Protein AF-A4E792-F1 (afdb_monomer)

Solvent-accessible surface area (backbone atoms only — not comparable to full-atom values): 17228 Å² total; per-residue (Å²): 132,88,60,77,40,57,76,80,64,83,48,42,26,71,48,69,84,48,45,29,42,39,79,90,47,55,32,36,38,38,35,28,77,81,77,72,50,73,46,82,36,68,41,56,95,48,32,30,69,52,63,44,76,72,20,66,47,61,43,51,37,39,38,36,34,29,34,81,43,97,89,75,57,64,46,78,79,46,78,40,78,46,66,26,41,80,53,80,83,64,96,81,77,79,86,76,80,74,90,68,84,42,73,65,54,56,49,50,54,49,52,51,52,52,52,52,50,54,51,52,50,54,50,48,54,55,50,51,60,61,74,48,75,70,68,45,72,48,71,51,61,85,59,30,64,85,46,76,46,73,60,87,61,28,42,39,33,35,33,50,69,71,83,80,88,51,81,85,78,51,52,74,65,58,54,50,58,72,44,42,65,60,53,53,50,53,52,51,52,54,50,53,53,52,53,49,53,52,50,51,55,52,50,57,51,52,51,49,53,52,51,53,53,50,51,55,50,51,52,53,51,51,49,51,54,51,52,53,51,51,50,51,53,52,52,50,51,50,51,54,53,50,53,48,51,53,50,54,52,52,49,52,52,51,53,50,52,50,52,51,52,52,52,51,52,53,51,51,53,52,49,52,52,51,53,50,53,51,50,37,58,75,66,48,47,47,78,55,94,90,41,83,44,73,68,74,82,76,78,132

Sequence (300 aa):
MAALQVLDGELWQWDTGREVEVVGCEQVHFAKSTTGTCYTVAVANGKAKIPDELLQAAGRVYAWAYITDEAYGGRTRIEALWDVKRRAKPAEYIYEPSDQRTIKDAETARDEAKAAQKAAEAARDKAVAAEVKGARATTLASGSEATAAMEGNVLVVGVPKGDALRYSDLTAEQIAELKKPATDAAAGVNKVNNEFKQLKASVETAEKDRADAEAGRKEKETERGRNETERKKAEAGRKTAEQKREQDSTKALADAQAALKDAKTAALNYQSIIDSAAAVTALGLKKVNGKICQMRKVGA

Foldseek 3Di:
DWDFDFPPDAAAALDAFTKTAGDPFQWKWKDFPVVRDIDIFGDDPRMTTDPNVNRNDWGKMKMWGKHADPPPGIDTDDIDIHTHHYDDDDPPRDDDDDDDPDVVVVVVVVVVVVVVVVVVVVVVVVVVVVVPPQAAEDEDDAQFPQDWDDDDRYTYGYHHNDDDDDPVNDDPVVVVVVCVVVVVVVVVVVVVVVVVVVVVVVVVVVVVVVVVVVVVVVVVVVVVVVVVVVVVVVVVVVVVVVVVVVVVVVVVVVVVVVVVVVVVVVVVVVVVVVVVVVVCVVQCWDQDPNDTDGDDPPDD

Structure (mmCIF, N/CA/C/O backbone):
data_AF-A4E792-F1
#
_entry.id   AF-A4E792-F1
#
loop_
_atom_site.group_PDB
_atom_site.id
_atom_site.type_symbol
_atom_site.label_atom_id
_atom_site.label_alt_id
_atom_site.label_comp_id
_atom_site.label_asym_id
_atom_site.label_entity_id
_atom_site.label_seq_id
_atom_site.pdbx_PDB_ins_code
_atom_site.Cartn_x
_atom_site.Cartn_y
_atom_site.Cartn_z
_atom_site.occupancy
_atom_site.B_iso_or_equiv
_atom_site.auth_seq_id
_atom_site.auth_comp_id
_atom_site.auth_asym_id
_atom_site.auth_atom_id
_atom_site.pdbx_PDB_model_num
ATOM 1 N N . MET A 1 1 ? -48.148 -48.966 27.848 1.00 38.78 1 MET A N 1
ATOM 2 C CA . MET A 1 1 ? -47.275 -48.150 26.979 1.00 38.78 1 MET A CA 1
ATOM 3 C C . MET A 1 1 ? -47.996 -46.839 26.759 1.00 38.78 1 MET A C 1
ATOM 5 O O . MET A 1 1 ? -49.126 -46.884 26.299 1.00 38.78 1 MET A O 1
ATOM 9 N N . ALA A 1 2 ? -47.432 -45.714 27.193 1.00 49.97 2 ALA A N 1
ATOM 10 C CA . ALA A 1 2 ? -48.049 -44.418 26.939 1.00 49.97 2 ALA A CA 1
ATOM 11 C C . ALA A 1 2 ? -47.684 -44.011 25.508 1.00 49.97 2 ALA A C 1
ATOM 13 O O . ALA A 1 2 ? -46.502 -43.998 25.168 1.00 49.97 2 ALA A O 1
ATOM 14 N N . ALA A 1 3 ? -48.682 -43.771 24.666 1.00 58.75 3 ALA A N 1
ATOM 15 C CA . ALA A 1 3 ? -48.483 -43.397 23.277 1.00 58.75 3 ALA A CA 1
ATOM 16 C C . ALA A 1 3 ? -49.165 -42.052 23.044 1.00 58.75 3 ALA A C 1
ATOM 18 O O . ALA A 1 3 ? -50.308 -41.870 23.450 1.00 58.75 3 ALA A O 1
ATOM 19 N N . LEU A 1 4 ? -48.450 -41.120 22.418 1.00 69.06 4 LEU A N 1
ATOM 20 C CA . LEU A 1 4 ? -49.042 -39.908 21.871 1.00 69.06 4 LEU A CA 1
ATOM 21 C C . LEU A 1 4 ? -49.503 -40.265 20.457 1.00 69.06 4 LEU A C 1
ATOM 23 O O . LEU A 1 4 ? -48.670 -40.475 19.573 1.00 69.06 4 LEU A O 1
ATOM 27 N N . GLN A 1 5 ? -50.807 -40.429 20.261 1.00 69.38 5 GLN A N 1
ATOM 28 C CA . GLN A 1 5 ? -51.367 -40.828 18.969 1.00 69.38 5 GLN A CA 1
ATOM 29 C C . GLN A 1 5 ? -52.317 -39.749 18.461 1.00 69.38 5 GLN A C 1
ATOM 31 O O . GLN A 1 5 ? -53.121 -39.201 19.215 1.00 69.38 5 GLN A O 1
ATOM 36 N N . VAL A 1 6 ? -52.198 -39.437 17.172 1.00 72.00 6 VAL A N 1
ATOM 37 C CA . VAL A 1 6 ? -53.187 -38.621 16.463 1.00 72.00 6 VAL A CA 1
ATOM 38 C C . VAL A 1 6 ? -54.433 -39.481 16.296 1.00 72.00 6 VAL A C 1
ATOM 40 O O . VAL A 1 6 ? -54.337 -40.584 15.758 1.00 72.00 6 VAL A O 1
ATOM 43 N N . LEU A 1 7 ? -55.583 -38.986 16.755 1.00 61.91 7 LEU A N 1
ATOM 44 C CA . LEU A 1 7 ? -56.828 -39.763 16.774 1.00 61.91 7 LEU A CA 1
ATOM 45 C C . LEU A 1 7 ? -57.316 -40.155 15.365 1.00 61.91 7 LEU A C 1
ATOM 47 O O . LEU A 1 7 ? -57.873 -41.232 15.191 1.00 61.91 7 LEU A O 1
ATOM 51 N N . ASP A 1 8 ? -57.025 -39.335 14.351 1.00 59.81 8 ASP A N 1
ATOM 52 C CA . ASP A 1 8 ? -57.598 -39.462 13.003 1.00 59.81 8 ASP A CA 1
ATOM 53 C C . ASP A 1 8 ? -56.540 -39.621 11.883 1.00 59.81 8 ASP A C 1
ATOM 55 O O . ASP A 1 8 ? -56.662 -39.058 10.790 1.00 59.81 8 ASP A O 1
ATOM 59 N N . GLY A 1 9 ? -55.478 -40.395 12.1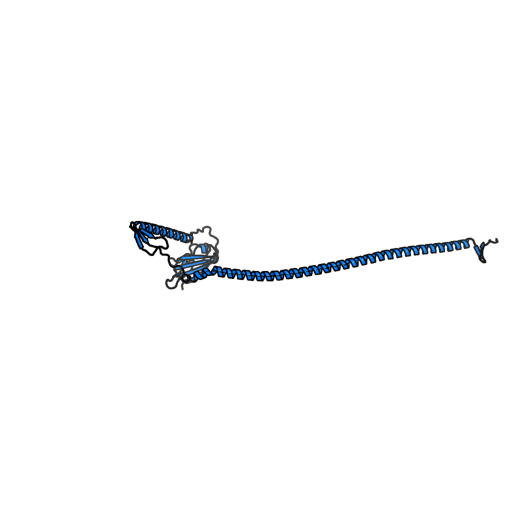32 1.00 65.75 9 GLY A N 1
ATOM 60 C CA . GLY A 1 9 ? -54.517 -40.806 11.097 1.00 65.75 9 GLY A CA 1
ATOM 61 C C . GLY A 1 9 ? -53.483 -39.743 10.688 1.00 65.75 9 GLY A C 1
ATOM 62 O O . GLY A 1 9 ? -53.030 -38.947 11.506 1.00 65.75 9 GLY A O 1
ATOM 63 N N . GLU A 1 10 ? -53.033 -39.783 9.427 1.00 76.75 10 GLU A N 1
ATOM 64 C CA . GLU A 1 10 ? -51.972 -38.901 8.912 1.00 76.75 10 GLU A CA 1
ATOM 65 C C . GLU A 1 10 ? -52.383 -37.417 8.924 1.00 76.75 10 GLU A C 1
ATOM 67 O O . GLU A 1 10 ? -53.526 -37.073 8.614 1.00 76.75 10 GLU A O 1
ATOM 72 N N . LEU A 1 11 ? -51.427 -36.533 9.227 1.00 81.12 11 LEU A N 1
ATOM 73 C CA . LEU A 1 11 ? -51.635 -35.085 9.247 1.00 81.12 11 LEU A CA 1
ATOM 74 C C . LEU A 1 11 ? -51.443 -34.486 7.852 1.00 81.12 11 LEU A C 1
ATOM 76 O O . LEU A 1 11 ? -50.424 -34.724 7.196 1.00 81.12 11 LEU A O 1
ATOM 80 N N . TRP A 1 12 ? -52.388 -33.655 7.419 1.00 79.50 12 TRP A N 1
ATOM 81 C CA . TRP A 1 12 ? -52.320 -32.943 6.147 1.00 79.50 12 TRP A CA 1
ATOM 82 C C . TRP A 1 12 ? -52.305 -31.435 6.343 1.00 79.50 12 TRP A C 1
ATOM 84 O O . TRP A 1 12 ? -52.777 -30.886 7.337 1.00 79.50 12 TRP A O 1
ATOM 94 N N . GLN A 1 13 ? -51.743 -30.753 5.350 1.00 79.31 13 GLN A N 1
ATOM 95 C CA . GLN A 1 13 ? -51.774 -29.306 5.299 1.00 79.31 13 GLN A CA 1
ATOM 96 C C . GLN A 1 13 ? -53.231 -28.819 5.234 1.00 79.31 13 GLN A C 1
ATOM 98 O O . GLN A 1 13 ? -54.012 -29.355 4.443 1.00 79.31 13 GLN A O 1
ATOM 103 N N . TRP A 1 14 ? -53.557 -27.778 6.005 1.00 76.50 14 TRP A N 1
ATOM 104 C CA . TRP A 1 14 ? -54.905 -27.188 6.122 1.00 76.50 14 TRP A CA 1
ATOM 105 C C . TRP A 1 14 ? -55.938 -28.039 6.865 1.00 76.50 14 TRP A C 1
ATOM 107 O O . TRP A 1 14 ? -57.128 -27.739 6.786 1.00 76.50 14 TRP A O 1
ATOM 117 N N . ASP A 1 15 ? -55.507 -29.079 7.577 1.00 76.31 15 ASP A N 1
ATOM 118 C CA . ASP A 1 15 ? -56.381 -29.755 8.529 1.00 76.31 15 ASP A CA 1
ATOM 119 C C . ASP A 1 15 ? -56.709 -28.817 9.697 1.00 76.31 15 ASP A C 1
ATOM 121 O O . ASP A 1 15 ? -55.838 -28.091 10.180 1.00 76.31 15 ASP A O 1
ATOM 125 N N . THR A 1 16 ? -57.960 -28.850 10.151 1.00 71.25 16 THR A N 1
ATOM 126 C CA . THR A 1 16 ? -58.443 -28.080 11.299 1.00 71.25 16 THR A CA 1
ATOM 127 C C . THR A 1 16 ? -58.950 -29.016 12.385 1.00 71.25 16 THR A C 1
ATOM 129 O O . THR A 1 16 ? -59.472 -30.096 12.103 1.00 71.25 16 THR A O 1
ATOM 132 N N . GLY A 1 17 ? -58.783 -28.622 13.646 1.00 70.62 17 GLY A N 1
ATOM 133 C CA . GLY A 1 17 ? -59.402 -29.324 14.772 1.00 70.62 17 GLY A CA 1
ATOM 134 C C . GLY A 1 17 ? -58.850 -30.722 15.055 1.00 70.62 17 GLY A C 1
ATOM 135 O O . GLY A 1 17 ? -59.540 -31.530 15.670 1.00 70.62 17 GLY A O 1
ATOM 136 N N . ARG A 1 18 ? -57.619 -31.022 14.628 1.00 78.12 18 ARG A N 1
ATOM 137 C CA . ARG A 1 18 ? -56.979 -32.313 14.918 1.00 78.12 18 ARG A CA 1
ATOM 138 C C . ARG A 1 18 ? -56.671 -32.429 16.409 1.00 78.12 18 ARG A C 1
ATOM 140 O O . ARG A 1 18 ? -56.141 -31.501 17.012 1.00 78.12 18 ARG A O 1
ATOM 147 N N . GLU A 1 19 ? -56.948 -33.589 16.991 1.00 81.25 19 GLU A N 1
ATOM 148 C CA . GLU A 1 19 ? -56.705 -33.876 18.406 1.00 81.25 19 GLU A CA 1
ATOM 149 C C . GLU A 1 19 ? -55.702 -35.026 18.569 1.00 81.25 19 GLU A C 1
ATOM 151 O O . GLU A 1 19 ? -55.665 -35.972 17.774 1.00 81.25 19 GLU A O 1
ATOM 156 N N . VAL A 1 20 ? -54.895 -34.953 19.626 1.00 78.62 20 VAL A N 1
ATOM 157 C CA . VAL A 1 20 ? -54.030 -36.046 20.080 1.00 78.62 20 VAL A CA 1
ATOM 158 C C . VAL A 1 20 ? -54.525 -36.564 21.417 1.00 78.62 20 VAL A C 1
ATOM 160 O O . VAL A 1 20 ? -54.871 -35.785 22.309 1.00 78.62 20 VAL A O 1
ATOM 163 N N . GLU A 1 21 ? -54.550 -37.884 21.556 1.00 78.75 21 GLU A N 1
ATOM 164 C CA . GLU A 1 21 ? -54.868 -38.534 22.822 1.00 78.75 21 GLU A CA 1
ATOM 165 C C . GLU A 1 21 ? -53.602 -38.652 23.670 1.00 78.75 21 GLU A C 1
ATOM 167 O O . GLU A 1 21 ? -52.548 -39.096 23.198 1.00 78.75 21 GLU A O 1
ATOM 172 N N . VAL A 1 22 ? -53.699 -38.217 24.927 1.00 74.94 22 VAL A N 1
ATOM 173 C CA . VAL A 1 22 ? -52.580 -38.193 25.868 1.00 74.94 22 VAL A CA 1
ATOM 174 C C . VAL A 1 22 ? -53.025 -38.748 27.209 1.00 74.94 22 VAL A C 1
ATOM 176 O O . VAL A 1 22 ? -53.856 -38.172 27.909 1.00 74.94 22 VAL A O 1
ATOM 179 N N . VAL A 1 23 ? -52.422 -39.867 27.605 1.00 70.94 23 VAL A N 1
ATOM 180 C CA . VAL A 1 23 ? -52.739 -40.533 28.871 1.00 70.94 23 VAL A CA 1
ATOM 181 C C . VAL A 1 23 ? -51.762 -40.093 29.962 1.00 70.94 23 VAL A C 1
ATOM 183 O O . VAL A 1 23 ? -50.575 -40.425 29.924 1.00 70.94 23 VAL A O 1
ATOM 186 N N . GLY A 1 24 ? -52.281 -39.391 30.974 1.00 67.25 24 GLY A N 1
ATOM 187 C CA . GLY A 1 24 ? -51.553 -39.062 32.204 1.00 67.25 24 GLY A CA 1
ATOM 188 C C . GLY A 1 24 ? -50.534 -37.927 32.073 1.00 67.25 24 GLY A C 1
ATOM 189 O O . GLY A 1 24 ? -49.450 -38.037 32.652 1.00 67.25 24 GLY A O 1
ATOM 190 N N . CYS A 1 25 ? -50.851 -36.879 31.301 1.00 71.44 25 CYS A N 1
ATOM 191 C CA . CYS A 1 25 ? -50.074 -35.636 31.201 1.00 71.44 25 CYS A CA 1
ATOM 192 C C . CYS A 1 25 ? -50.987 -34.404 31.272 1.00 71.44 25 CYS A C 1
ATOM 194 O O . CYS A 1 25 ? -52.143 -34.478 30.861 1.00 71.44 25 CYS A O 1
ATOM 196 N N . GLU A 1 26 ? -50.463 -33.289 31.788 1.00 72.56 26 GLU A N 1
ATOM 197 C CA . GLU A 1 26 ? -51.223 -32.043 31.995 1.00 72.56 26 GLU A CA 1
ATOM 198 C C . GLU A 1 26 ? -51.082 -31.079 30.812 1.00 72.56 26 GLU A C 1
ATOM 200 O O . GLU A 1 26 ? -52.004 -30.324 30.500 1.00 72.56 26 GLU A O 1
ATOM 205 N N . GLN A 1 27 ? -49.933 -31.108 30.130 1.00 80.06 27 GLN A N 1
ATOM 206 C CA . GLN A 1 27 ? -49.622 -30.193 29.034 1.00 80.06 27 GLN A CA 1
ATOM 207 C C . GLN A 1 27 ? -48.927 -30.922 27.886 1.00 80.06 27 GLN A C 1
ATOM 209 O O . GLN A 1 27 ? -48.167 -31.869 28.096 1.00 80.06 27 GLN A O 1
ATOM 214 N N . VAL A 1 28 ? -49.165 -30.463 26.659 1.00 79.44 28 VAL A N 1
ATOM 215 C CA . VAL A 1 28 ? -48.443 -30.906 25.463 1.00 79.44 28 VAL A CA 1
ATOM 216 C C . VAL A 1 28 ? -47.821 -29.695 24.796 1.00 79.44 28 VAL A C 1
ATOM 218 O O . VAL A 1 28 ? -48.487 -28.704 24.503 1.00 79.44 28 VAL A O 1
ATOM 221 N N . HIS A 1 29 ? -46.523 -29.792 24.551 1.00 83.50 29 HIS A N 1
ATOM 222 C CA . HIS A 1 29 ? -45.754 -28.780 23.856 1.00 83.50 29 HIS A CA 1
ATOM 223 C C . HIS A 1 29 ? -45.604 -29.235 22.412 1.00 83.50 29 HIS A C 1
ATOM 225 O O . HIS A 1 29 ? -45.017 -30.284 22.156 1.00 83.50 29 HIS A O 1
ATOM 231 N N . PHE A 1 30 ? -46.123 -28.456 21.475 1.00 82.19 30 PHE A N 1
ATOM 232 C CA . PHE A 1 30 ? -45.955 -28.693 20.051 1.00 82.19 30 PHE A CA 1
ATOM 233 C C . PHE A 1 30 ? -44.920 -27.727 19.493 1.00 82.19 30 PHE A C 1
ATOM 235 O O . PHE A 1 30 ? -44.968 -26.532 19.773 1.00 82.19 30 PHE A O 1
ATOM 242 N N . ALA A 1 31 ? -44.006 -28.204 18.658 1.00 81.19 31 ALA A N 1
ATOM 243 C CA . ALA A 1 31 ? -43.141 -27.325 17.887 1.00 81.19 31 ALA A CA 1
ATOM 244 C C . ALA A 1 31 ? -43.002 -27.805 16.458 1.00 81.19 31 ALA A C 1
ATOM 246 O O . ALA A 1 31 ? -43.063 -28.995 16.153 1.00 81.19 31 ALA A O 1
ATOM 247 N N . LYS A 1 32 ? -42.751 -26.856 15.566 1.00 78.00 32 LYS A N 1
ATOM 248 C CA . LYS A 1 32 ? -42.468 -27.159 14.173 1.00 78.00 32 LYS A CA 1
ATOM 249 C C . LYS A 1 32 ? -41.164 -26.528 13.752 1.00 78.00 32 LYS A C 1
ATOM 251 O O . LYS A 1 32 ? -40.992 -25.314 13.810 1.00 78.00 32 LYS A O 1
ATOM 256 N N . SER A 1 33 ? -40.264 -27.374 13.263 1.00 72.75 33 SER A N 1
ATOM 257 C CA . SER A 1 33 ? -38.924 -26.950 12.852 1.00 72.75 33 SER A CA 1
ATOM 258 C C . SER A 1 33 ? -38.962 -25.961 11.681 1.00 72.75 33 SER A C 1
ATOM 260 O O . SER A 1 33 ? -38.160 -25.037 11.637 1.00 72.75 33 SER A O 1
ATOM 262 N N . THR A 1 34 ? -39.922 -26.104 10.763 1.00 70.38 34 THR A N 1
ATOM 263 C CA . THR A 1 34 ? -40.010 -25.276 9.548 1.00 70.38 34 THR A CA 1
ATOM 264 C C . THR A 1 34 ? -40.439 -23.833 9.819 1.00 70.38 34 THR A C 1
ATOM 266 O O . THR A 1 34 ? -39.990 -22.931 9.122 1.00 70.38 34 THR A O 1
ATOM 269 N N . THR A 1 35 ? -41.312 -23.605 10.803 1.00 68.00 35 THR A N 1
ATOM 270 C CA . THR A 1 35 ? -41.807 -22.264 11.164 1.00 68.00 35 THR A CA 1
ATOM 271 C C . THR A 1 35 ? -41.097 -21.689 12.390 1.00 68.00 35 THR A C 1
ATOM 273 O O . THR A 1 35 ? -41.230 -20.501 12.657 1.00 68.00 35 THR A O 1
ATOM 276 N N . GLY A 1 36 ? -40.348 -22.510 13.138 1.00 68.38 36 GLY A N 1
ATOM 277 C CA . GLY A 1 36 ? -39.670 -22.100 14.372 1.00 68.38 36 GLY A CA 1
ATOM 278 C C . GLY A 1 36 ? -40.627 -21.763 15.520 1.00 68.38 36 GLY A C 1
ATOM 279 O O . GLY A 1 36 ? -40.207 -21.205 16.527 1.00 68.38 36 GLY A O 1
ATOM 280 N N . THR A 1 37 ? -41.913 -22.080 15.372 1.00 74.19 37 THR A N 1
ATOM 281 C CA . THR A 1 37 ? -42.966 -21.750 16.334 1.00 74.19 37 THR A CA 1
ATOM 282 C C . THR A 1 37 ? -43.183 -22.904 17.303 1.00 74.19 37 THR A C 1
ATOM 284 O O . THR A 1 37 ? -43.305 -24.060 16.876 1.00 74.19 37 THR A O 1
ATOM 287 N N . CYS A 1 38 ? -43.277 -22.585 18.591 1.00 76.69 38 CYS A N 1
ATOM 288 C CA . CYS A 1 38 ? -43.680 -23.507 19.644 1.00 76.69 38 CYS A CA 1
ATOM 289 C C . CYS A 1 38 ? -45.013 -23.065 20.257 1.00 76.69 38 CYS A C 1
ATOM 291 O O . CYS A 1 38 ? -45.299 -21.876 20.370 1.00 76.69 38 CYS A O 1
ATOM 293 N N . TYR A 1 39 ? -45.824 -24.043 20.639 1.00 76.38 39 TYR A N 1
ATOM 294 C CA . TYR A 1 39 ? -47.143 -23.860 21.220 1.00 76.38 39 TYR A CA 1
ATOM 295 C C . TYR A 1 39 ? -47.265 -24.757 22.444 1.00 76.38 39 TYR A C 1
ATOM 297 O O . TYR A 1 39 ? -46.912 -25.934 22.389 1.00 76.38 39 TYR A O 1
ATOM 305 N N . THR A 1 40 ? -47.796 -24.211 23.531 1.00 79.62 40 THR A N 1
ATOM 306 C CA . THR A 1 40 ? -48.124 -24.976 24.735 1.00 79.62 40 THR A CA 1
ATOM 307 C C . THR A 1 40 ? -49.634 -25.113 24.810 1.00 79.62 40 THR A C 1
ATOM 309 O O . THR A 1 40 ? -50.341 -24.109 24.861 1.00 79.62 40 THR A O 1
ATOM 312 N N . VAL A 1 41 ? -50.127 -26.348 24.806 1.00 77.56 41 VAL A N 1
ATOM 313 C CA . VAL A 1 41 ? -51.559 -26.656 24.848 1.00 77.56 41 VAL A CA 1
ATOM 314 C C . VAL A 1 41 ? -51.854 -27.446 26.118 1.00 77.56 41 VAL A C 1
ATOM 316 O O . VAL A 1 41 ? -51.207 -28.457 26.399 1.00 77.56 41 VAL A O 1
ATOM 319 N N . ALA A 1 42 ? -52.830 -26.980 26.897 1.00 76.62 42 ALA A N 1
ATOM 320 C CA . ALA A 1 42 ? -53.318 -27.702 28.067 1.00 76.62 42 ALA A CA 1
ATOM 321 C C . ALA A 1 42 ? -54.134 -28.930 27.632 1.00 76.62 42 ALA A C 1
ATOM 323 O O . ALA A 1 42 ? -54.934 -28.852 26.698 1.00 76.62 42 ALA A O 1
ATOM 324 N N . VAL A 1 43 ? -53.939 -30.062 28.310 1.00 74.81 43 VAL A N 1
ATOM 325 C CA . VAL A 1 43 ? -54.708 -31.287 28.060 1.00 74.81 43 VAL A CA 1
ATOM 326 C C . VAL A 1 43 ? -56.052 -31.170 28.777 1.00 74.81 43 VAL A C 1
ATOM 328 O O . VAL A 1 43 ? -56.101 -31.101 30.003 1.00 74.81 43 VAL A O 1
ATOM 331 N N . ALA A 1 44 ? -57.151 -31.184 28.026 1.00 72.31 44 ALA A N 1
ATOM 332 C CA . ALA A 1 44 ? -58.505 -31.220 28.571 1.00 72.31 44 ALA A CA 1
ATOM 333 C C . ALA A 1 44 ? -59.133 -32.585 28.260 1.00 72.31 44 ALA A C 1
ATOM 335 O O . ALA A 1 44 ? -59.138 -33.027 27.114 1.00 72.31 44 ALA A O 1
ATOM 336 N N . ASN A 1 45 ? -59.651 -33.282 29.278 1.00 70.44 45 ASN A N 1
ATOM 337 C CA . ASN A 1 45 ? -60.275 -34.609 29.135 1.00 70.44 45 ASN A CA 1
ATOM 338 C C . ASN A 1 45 ? -59.379 -35.675 28.462 1.00 70.44 45 ASN A C 1
ATOM 340 O O . ASN A 1 45 ? -59.867 -36.507 27.702 1.00 70.44 45 ASN A O 1
ATOM 344 N N . GLY A 1 46 ? -58.064 -35.645 28.716 1.00 71.00 46 GLY A N 1
ATOM 345 C CA . GLY A 1 46 ? -57.110 -36.593 28.117 1.00 71.00 46 GLY A CA 1
ATOM 346 C C . GLY A 1 46 ? -56.806 -36.339 26.636 1.00 71.00 46 GLY A C 1
ATOM 347 O O . GLY A 1 46 ? -56.165 -37.166 25.990 1.00 71.00 46 GLY A O 1
ATOM 348 N N . LYS A 1 47 ? -57.245 -35.197 26.093 1.00 76.06 47 LYS A N 1
ATOM 349 C CA . LYS A 1 47 ? -57.000 -34.790 24.711 1.00 76.06 47 LYS A CA 1
ATOM 350 C C . LYS A 1 47 ? -56.329 -33.423 24.643 1.00 76.06 47 LYS A C 1
ATOM 352 O O . LYS A 1 47 ? -56.626 -32.532 25.439 1.00 76.06 47 LYS A O 1
ATOM 357 N N . ALA A 1 48 ? -55.439 -33.248 23.674 1.00 79.06 48 ALA A N 1
ATOM 358 C CA . ALA A 1 48 ? -54.876 -31.947 23.327 1.00 79.06 48 ALA A CA 1
ATOM 359 C C . ALA A 1 48 ? -55.169 -31.627 21.859 1.00 79.06 48 ALA A C 1
ATOM 361 O O . ALA A 1 48 ? -54.941 -32.456 20.978 1.00 79.06 48 ALA A O 1
ATOM 362 N N . LYS A 1 49 ? -55.663 -30.417 21.592 1.00 80.81 49 LYS A N 1
ATOM 363 C CA . LYS A 1 49 ? -55.893 -29.928 20.228 1.00 80.81 49 LYS A CA 1
ATOM 364 C C . LYS A 1 49 ? -54.550 -29.537 19.605 1.00 80.81 49 LYS A C 1
ATOM 366 O O . LYS A 1 49 ? -53.804 -28.761 20.199 1.00 80.81 49 LYS A O 1
ATOM 371 N N . ILE A 1 50 ? -54.230 -30.068 18.428 1.00 79.69 50 ILE A N 1
ATOM 372 C CA . ILE A 1 50 ? -53.073 -29.626 17.646 1.00 79.69 50 ILE A CA 1
ATOM 373 C C . ILE A 1 50 ? -53.401 -28.225 17.109 1.00 79.69 50 ILE A C 1
ATOM 375 O O . ILE A 1 50 ? -54.440 -28.069 16.470 1.00 79.69 50 ILE A O 1
ATOM 379 N N . PRO A 1 51 ? -52.548 -27.214 17.337 1.00 78.12 51 PRO A N 1
ATOM 380 C CA . PRO A 1 51 ? -52.753 -25.883 16.775 1.00 78.12 51 PRO A CA 1
ATOM 381 C C . PRO A 1 51 ? -52.788 -25.920 15.241 1.00 78.12 51 PRO A C 1
ATOM 383 O O . PRO A 1 51 ? -51.844 -26.403 14.603 1.00 78.12 51 PRO A O 1
ATOM 386 N N . ASP A 1 52 ? -53.858 -25.393 14.646 1.00 73.56 52 ASP A N 1
ATOM 387 C CA . ASP A 1 52 ? -54.079 -25.398 13.194 1.00 73.56 52 ASP A CA 1
ATOM 388 C C . ASP A 1 52 ? -52.970 -24.614 12.458 1.00 73.56 52 ASP A C 1
ATOM 390 O O . ASP A 1 52 ? -52.611 -24.930 11.323 1.00 73.56 52 ASP A O 1
ATOM 394 N N . GLU A 1 53 ? -52.335 -23.638 13.117 1.00 75.56 53 GLU A N 1
ATOM 395 C CA . GLU A 1 53 ? -51.181 -22.875 12.622 1.00 75.56 53 GLU A CA 1
ATOM 396 C C . GLU A 1 53 ? -49.981 -23.779 12.305 1.00 75.56 53 GLU A C 1
ATOM 398 O O . GLU A 1 53 ? -49.270 -23.568 11.316 1.00 75.56 53 GLU A O 1
ATOM 403 N N . LEU A 1 54 ? -49.791 -24.850 13.082 1.00 74.06 54 LEU A N 1
ATOM 404 C CA . LEU A 1 54 ? -48.764 -25.856 12.814 1.00 74.06 54 LEU A CA 1
ATOM 405 C C . LEU A 1 54 ? -49.103 -26.730 11.604 1.00 74.06 54 LEU A C 1
ATOM 407 O O . LEU A 1 54 ? -48.199 -27.351 11.039 1.00 74.06 54 LEU A O 1
ATOM 411 N N . LEU A 1 55 ? -50.357 -26.745 11.154 1.00 77.56 55 LEU A N 1
ATOM 412 C CA . LEU A 1 55 ? -50.843 -27.520 10.012 1.00 77.56 55 LEU A CA 1
ATOM 413 C C . LEU A 1 55 ? -50.972 -26.669 8.732 1.00 77.56 55 LEU A C 1
ATOM 415 O O . LEU A 1 55 ? -51.210 -27.206 7.655 1.00 77.56 55 LEU A O 1
ATOM 419 N N . GLN A 1 56 ? -50.719 -25.355 8.778 1.00 76.06 56 GLN A N 1
ATOM 420 C CA . GLN A 1 56 ? -50.770 -24.479 7.589 1.00 76.06 56 GLN A CA 1
ATOM 421 C C . GLN A 1 56 ? -49.574 -24.636 6.636 1.00 76.06 56 GLN A C 1
ATOM 423 O O . GLN A 1 56 ? -49.647 -24.260 5.467 1.00 76.06 56 GLN A O 1
ATOM 428 N N . ALA A 1 57 ? -48.464 -25.211 7.100 1.00 74.19 57 ALA A N 1
ATOM 429 C CA . ALA A 1 57 ? -47.290 -25.515 6.277 1.00 74.19 57 ALA A CA 1
ATOM 430 C C . ALA A 1 57 ? -47.061 -27.033 6.191 1.00 74.19 57 ALA A C 1
ATOM 432 O O . ALA A 1 57 ? -47.410 -27.765 7.111 1.00 74.19 57 ALA A O 1
ATOM 433 N N . ALA A 1 58 ? -46.429 -27.531 5.133 1.00 76.50 58 ALA A N 1
ATOM 434 C CA . ALA A 1 58 ? -45.913 -28.903 5.141 1.00 76.50 58 ALA A CA 1
ATOM 435 C C . ALA A 1 58 ? -44.624 -28.968 5.985 1.00 76.50 58 ALA A C 1
ATOM 437 O O . ALA A 1 58 ? -43.857 -28.002 6.002 1.00 76.50 58 ALA A O 1
ATOM 438 N N . GLY A 1 59 ? -44.386 -30.070 6.698 1.00 79.62 59 GLY A N 1
ATOM 439 C CA . GLY A 1 59 ? -43.169 -30.254 7.501 1.00 79.62 59 GLY A CA 1
ATOM 440 C C . GLY A 1 59 ? -43.371 -31.078 8.772 1.00 79.62 59 GLY A C 1
ATOM 441 O O . GLY A 1 59 ? -44.481 -31.510 9.073 1.00 79.62 59 GLY A O 1
ATOM 442 N N . ARG A 1 60 ? -42.282 -31.278 9.521 1.00 81.56 60 ARG A N 1
ATOM 443 C CA . ARG A 1 60 ? -42.259 -32.089 10.748 1.00 81.56 60 ARG A CA 1
ATOM 444 C C . ARG A 1 60 ? -42.792 -31.325 11.948 1.00 81.56 60 ARG A C 1
ATOM 446 O O . ARG A 1 60 ? -42.269 -30.256 12.275 1.00 81.56 60 ARG A O 1
ATOM 453 N N . VAL A 1 61 ? -43.783 -31.907 12.611 1.00 83.94 61 VAL A N 1
ATOM 454 C CA . VAL A 1 61 ? -44.312 -31.439 13.892 1.00 83.94 61 VAL A CA 1
ATOM 455 C C . VAL A 1 61 ? -43.812 -32.372 14.989 1.00 83.94 61 VAL A C 1
ATOM 457 O O . VAL A 1 61 ? -43.957 -33.590 14.903 1.00 83.94 61 VAL A O 1
ATOM 460 N N . TYR A 1 62 ? -43.204 -31.769 16.001 1.00 82.38 62 TYR A N 1
ATOM 461 C CA . TYR A 1 62 ? -42.731 -32.403 17.220 1.00 82.38 62 TYR A CA 1
ATOM 462 C C . TYR A 1 62 ? -43.748 -32.152 18.323 1.00 82.38 62 TYR A C 1
ATOM 464 O O . TYR A 1 62 ? -44.261 -31.036 18.443 1.00 82.38 62 TYR A O 1
ATOM 472 N N . ALA A 1 63 ? -44.019 -33.168 19.130 1.00 82.62 63 ALA A N 1
ATOM 473 C CA . ALA A 1 63 ? -44.886 -33.046 20.284 1.00 82.62 63 ALA A CA 1
ATOM 474 C C . ALA A 1 63 ? -44.264 -33.718 21.506 1.00 82.62 63 ALA A C 1
ATOM 476 O O . ALA A 1 63 ? -43.843 -34.875 21.452 1.00 82.62 63 ALA A O 1
ATOM 477 N N . TRP A 1 64 ? -44.243 -32.985 22.615 1.00 83.19 64 TRP A N 1
ATOM 478 C CA . TRP A 1 64 ? -43.711 -33.434 23.893 1.00 83.19 64 TRP A CA 1
ATOM 479 C C . TRP A 1 64 ? -44.800 -33.348 24.956 1.00 83.19 64 TRP A C 1
ATOM 481 O O . TRP A 1 64 ? -45.308 -32.266 25.248 1.00 83.19 64 TRP A O 1
ATOM 491 N N . ALA A 1 65 ? -45.159 -34.488 25.542 1.00 80.69 65 ALA A N 1
ATOM 492 C CA . ALA A 1 65 ? -46.092 -34.530 26.660 1.00 80.69 65 ALA A CA 1
ATOM 493 C C . ALA A 1 65 ? -45.350 -34.254 27.971 1.00 80.69 65 ALA A C 1
ATOM 495 O O . ALA A 1 65 ? -44.374 -34.941 28.300 1.00 80.69 65 ALA A O 1
ATOM 496 N N . TYR A 1 66 ? -45.823 -33.259 28.712 1.00 76.56 66 TYR A N 1
ATOM 497 C CA . TYR A 1 66 ? -45.205 -32.743 29.924 1.00 76.56 66 TYR A CA 1
ATOM 498 C C . TYR A 1 66 ? -46.080 -33.022 31.152 1.00 76.56 66 TYR A C 1
ATOM 500 O O . TYR A 1 66 ? -47.309 -32.900 31.115 1.00 76.56 66 TYR A O 1
ATOM 508 N N . ILE A 1 67 ? -45.432 -33.421 32.247 1.00 74.44 67 ILE A N 1
ATOM 509 C CA . ILE A 1 67 ? -46.056 -33.616 33.560 1.00 74.44 67 ILE A CA 1
ATOM 510 C C . ILE A 1 67 ? -45.383 -32.680 34.542 1.00 74.44 67 ILE A C 1
ATOM 512 O O . ILE A 1 67 ? -44.162 -32.723 34.678 1.00 74.44 67 ILE A O 1
ATOM 516 N N . THR A 1 68 ? -46.179 -31.908 35.263 1.00 66.06 68 THR A N 1
ATOM 517 C CA . THR A 1 68 ? -45.779 -31.125 36.429 1.00 66.06 68 THR A CA 1
ATOM 518 C C . THR A 1 68 ? -46.014 -31.959 37.687 1.00 66.06 68 THR A C 1
ATOM 520 O O . THR A 1 68 ? -47.148 -32.205 38.065 1.00 66.06 68 THR A O 1
ATOM 523 N N . ASP A 1 69 ? -44.940 -32.455 38.308 1.00 63.44 69 ASP A N 1
ATOM 524 C CA . ASP A 1 69 ? -44.995 -33.167 39.593 1.00 63.44 69 ASP A CA 1
ATOM 525 C C . ASP A 1 69 ? -44.445 -32.242 40.691 1.00 63.44 69 ASP A C 1
ATOM 527 O O . ASP A 1 69 ? -43.329 -31.722 40.554 1.00 63.44 69 ASP A O 1
ATOM 531 N N . GLU A 1 70 ? -45.220 -32.029 41.760 1.00 56.47 70 GLU A N 1
ATOM 532 C CA . GLU A 1 70 ? -44.852 -31.178 42.904 1.00 56.47 70 GLU A CA 1
ATOM 533 C C . GLU A 1 70 ? -43.576 -31.659 43.619 1.00 56.47 70 GLU A C 1
ATOM 535 O O . GLU A 1 70 ? -42.902 -30.855 44.261 1.00 56.47 70 GLU A O 1
ATOM 540 N N . ALA A 1 71 ? -43.194 -32.937 43.485 1.00 57.03 71 ALA A N 1
ATOM 541 C CA . ALA A 1 71 ? -42.040 -33.503 44.184 1.00 57.03 71 ALA A CA 1
ATOM 542 C C . ALA A 1 71 ? -40.697 -33.385 43.433 1.00 57.03 71 ALA A C 1
ATOM 544 O O . ALA A 1 71 ? -39.647 -33.408 44.075 1.00 57.03 71 ALA A O 1
ATOM 545 N N . TYR A 1 72 ? -40.691 -33.275 42.096 1.00 49.91 72 TYR A N 1
ATOM 546 C CA . TYR A 1 72 ? -39.453 -33.404 41.298 1.00 49.91 72 TYR A CA 1
ATOM 547 C C . TYR A 1 72 ? -39.258 -32.362 40.187 1.00 49.91 72 TYR A C 1
ATOM 549 O O . TYR A 1 72 ? -38.236 -32.399 39.499 1.00 49.91 72 TYR A O 1
ATOM 557 N N . GLY A 1 73 ? -40.181 -31.407 40.027 1.00 57.19 73 GLY A N 1
ATOM 558 C CA . GLY A 1 73 ? -40.142 -30.466 38.908 1.00 57.19 73 GLY A CA 1
ATOM 559 C C . GLY A 1 73 ? -40.545 -31.153 37.602 1.00 57.19 73 GLY A C 1
ATOM 560 O O . GLY A 1 73 ? -40.374 -32.360 37.418 1.00 57.19 73 GLY A O 1
ATOM 561 N N . GLY A 1 74 ? -41.182 -30.405 36.702 1.00 67.00 74 GLY A N 1
ATOM 562 C CA . GLY A 1 74 ? -41.861 -31.033 35.578 1.00 67.00 74 GLY A CA 1
ATOM 563 C C . GLY A 1 74 ? -40.913 -31.745 34.602 1.00 67.00 74 GLY A C 1
ATOM 564 O O . GLY A 1 74 ? -39.799 -31.286 34.329 1.00 67.00 74 GLY A O 1
ATOM 565 N N . ARG A 1 75 ? -41.366 -32.877 34.057 1.00 70.12 75 ARG A N 1
ATOM 566 C CA . ARG A 1 75 ? -40.589 -33.737 33.152 1.00 70.12 75 ARG A CA 1
ATOM 567 C C . ARG A 1 75 ? -41.368 -34.101 31.893 1.00 70.12 75 ARG A C 1
ATOM 569 O O . ARG A 1 75 ? -42.571 -34.359 31.939 1.00 70.12 75 ARG A O 1
ATOM 576 N N . THR A 1 76 ? -40.649 -34.199 30.777 1.00 73.12 76 THR A N 1
ATOM 577 C CA . THR A 1 76 ? -41.174 -34.725 29.511 1.00 73.12 76 THR A CA 1
ATOM 578 C C . THR A 1 76 ? -41.261 -36.246 29.581 1.00 73.12 76 THR A C 1
ATOM 580 O O . THR A 1 76 ? -40.261 -36.912 29.845 1.00 73.12 76 THR A O 1
ATOM 583 N N . ARG A 1 77 ? -42.451 -36.813 29.359 1.00 68.81 77 ARG A N 1
ATOM 584 C CA . ARG A 1 77 ? -42.694 -38.263 29.477 1.00 68.81 77 ARG A CA 1
ATOM 585 C C . ARG A 1 77 ? -42.734 -38.980 28.132 1.00 68.81 77 ARG A C 1
ATOM 587 O O . ARG A 1 77 ? -42.391 -40.158 28.070 1.00 68.81 77 ARG A O 1
ATOM 594 N N . ILE A 1 78 ? -43.204 -38.301 27.090 1.00 72.88 78 ILE A N 1
ATOM 595 C CA . ILE A 1 78 ? -43.460 -38.894 25.774 1.00 72.88 78 ILE A CA 1
ATOM 596 C C . ILE A 1 78 ? -43.062 -37.881 24.707 1.00 72.88 78 ILE A C 1
ATOM 598 O O . ILE A 1 78 ? -43.395 -36.703 24.823 1.00 72.88 78 ILE A 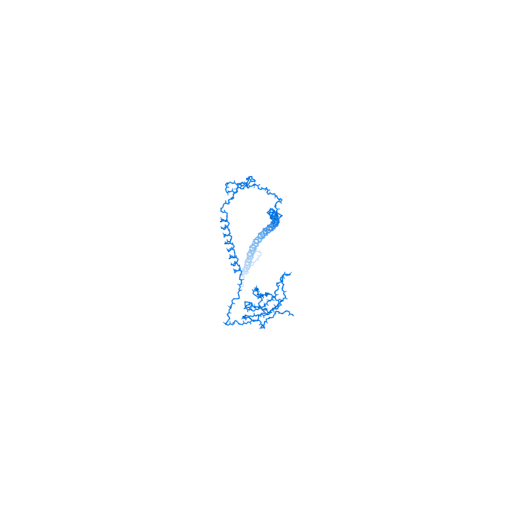O 1
ATOM 602 N N . GLU A 1 79 ? -42.384 -38.360 23.672 1.00 78.69 79 GLU A N 1
ATOM 603 C CA . GLU A 1 79 ? -42.070 -37.613 22.460 1.00 78.69 79 GLU A CA 1
ATOM 604 C C . GLU A 1 79 ? -42.729 -38.312 21.269 1.00 78.69 79 GLU A C 1
ATOM 606 O O . GLU A 1 79 ? -42.655 -39.537 21.149 1.00 78.69 79 GLU A O 1
ATOM 611 N N . ALA A 1 80 ? -43.371 -37.543 20.393 1.00 77.00 80 ALA A N 1
ATOM 612 C CA . ALA A 1 80 ? -43.819 -38.034 19.099 1.00 77.00 80 ALA A CA 1
ATOM 613 C C . ALA A 1 80 ? -43.482 -37.051 17.985 1.00 77.00 80 ALA A C 1
ATOM 615 O O . ALA A 1 80 ? -43.381 -35.838 18.183 1.00 77.00 80 ALA A O 1
ATOM 616 N N . LEU A 1 81 ? -43.316 -37.622 16.799 1.00 79.94 81 LEU A N 1
ATOM 617 C CA . LEU A 1 81 ? -42.952 -36.915 15.589 1.00 79.94 81 LEU A CA 1
ATOM 618 C C . LEU A 1 81 ? -43.914 -37.313 14.479 1.00 79.94 81 LEU A C 1
ATOM 620 O O . LEU A 1 81 ? -44.103 -38.502 14.215 1.00 79.94 81 LEU A O 1
ATOM 624 N N . TRP A 1 82 ? -44.479 -36.312 13.811 1.00 82.62 82 TRP A N 1
ATOM 625 C CA . TRP A 1 82 ? -45.394 -36.511 12.694 1.00 82.62 82 TRP A CA 1
ATOM 626 C C . TRP A 1 82 ? -44.984 -35.668 11.489 1.00 82.62 82 TRP A C 1
ATOM 628 O O . TRP A 1 82 ? -44.606 -34.501 11.620 1.00 82.62 82 TRP A O 1
ATOM 638 N N . ASP A 1 83 ? -45.086 -36.261 10.301 1.00 79.19 83 ASP A N 1
ATOM 639 C CA . ASP A 1 83 ? -44.874 -35.574 9.029 1.00 79.19 83 ASP A CA 1
ATOM 640 C C . ASP A 1 83 ? -46.213 -35.047 8.490 1.00 79.19 83 ASP A C 1
ATOM 642 O O . ASP A 1 83 ? -47.114 -35.825 8.172 1.00 79.19 83 ASP A O 1
ATOM 646 N N . VAL A 1 84 ? -46.340 -33.720 8.359 1.00 81.56 84 VAL A N 1
ATOM 647 C CA . VAL A 1 84 ? -47.515 -33.080 7.747 1.00 81.56 84 VAL A CA 1
ATOM 648 C C . VAL A 1 84 ? -47.372 -33.098 6.226 1.00 81.56 84 VAL A C 1
ATOM 650 O O . VAL A 1 84 ? -46.503 -32.417 5.664 1.00 81.56 84 VAL A O 1
ATOM 653 N N . LYS A 1 85 ? -48.237 -33.858 5.546 1.00 79.12 85 LYS A N 1
ATOM 654 C CA . LYS A 1 85 ? -48.245 -34.000 4.083 1.00 79.12 85 LYS A CA 1
ATOM 655 C C . LYS A 1 85 ? -48.810 -32.758 3.394 1.00 79.12 85 LYS A C 1
ATOM 657 O O . LYS A 1 85 ? -49.736 -32.109 3.872 1.00 79.12 85 LYS A O 1
ATOM 662 N N . ARG A 1 86 ? -48.260 -32.427 2.224 1.00 76.31 86 ARG A N 1
ATOM 663 C CA . ARG A 1 86 ? -48.655 -31.246 1.441 1.00 76.31 86 ARG A CA 1
ATOM 664 C C . ARG A 1 86 ? -50.027 -31.454 0.785 1.00 76.31 86 ARG A C 1
ATOM 666 O O . ARG A 1 86 ? -50.220 -32.443 0.084 1.00 76.31 86 ARG A O 1
ATOM 673 N N . ARG A 1 87 ? -50.941 -30.490 0.945 1.00 71.44 87 ARG A N 1
ATOM 674 C CA . ARG A 1 87 ? -52.282 -30.468 0.328 1.00 71.44 87 ARG A CA 1
ATOM 675 C C . ARG A 1 87 ? -52.551 -29.091 -0.285 1.00 71.44 87 ARG A C 1
ATOM 677 O O . ARG A 1 87 ? -52.141 -28.072 0.271 1.00 71.44 87 ARG A O 1
ATOM 684 N N . ALA A 1 88 ? -53.215 -29.044 -1.442 1.00 65.62 88 ALA A N 1
ATOM 685 C CA . ALA A 1 88 ? -53.645 -27.780 -2.044 1.00 65.62 88 ALA A CA 1
ATOM 686 C C . ALA A 1 88 ? -54.644 -27.071 -1.117 1.00 65.62 88 ALA A C 1
ATOM 688 O O . ALA A 1 88 ? -55.519 -27.732 -0.558 1.00 65.62 88 ALA A O 1
ATOM 689 N N . LYS A 1 89 ? -54.497 -25.749 -0.951 1.00 60.75 89 LYS A N 1
ATOM 690 C CA . LYS A 1 89 ? -55.343 -24.940 -0.063 1.00 60.75 89 LYS A CA 1
ATOM 691 C C . LYS A 1 89 ? -56.814 -25.075 -0.487 1.00 60.75 89 LYS A C 1
ATOM 693 O O . LYS A 1 89 ? -57.136 -24.653 -1.600 1.00 60.75 89 LYS A O 1
ATOM 698 N N . PRO A 1 90 ? -57.698 -25.644 0.351 1.00 66.19 90 PRO A N 1
ATOM 699 C CA . PRO A 1 90 ? -59.128 -25.660 0.072 1.00 66.19 90 PRO A CA 1
ATOM 700 C C . PRO A 1 90 ? -59.666 -24.224 0.040 1.00 66.19 90 PRO A C 1
ATOM 702 O O . PRO A 1 90 ? -59.260 -23.391 0.852 1.00 66.19 90 PRO A O 1
ATOM 705 N N . ALA A 1 91 ? -60.575 -23.926 -0.891 1.00 53.91 91 ALA A N 1
ATOM 706 C CA . ALA A 1 91 ? -61.157 -22.587 -1.041 1.00 53.91 91 ALA A CA 1
ATOM 707 C C . ALA A 1 91 ? -62.018 -22.152 0.167 1.00 53.91 91 ALA A C 1
ATOM 709 O O . ALA A 1 91 ? -62.309 -20.972 0.315 1.00 53.91 91 ALA A O 1
ATOM 710 N N . GLU A 1 92 ? -62.378 -23.096 1.039 1.00 58.00 92 GLU A N 1
ATOM 711 C CA . GLU A 1 92 ? -63.352 -22.946 2.128 1.00 58.00 92 GLU A CA 1
ATOM 712 C C . GLU A 1 92 ? -62.701 -22.956 3.528 1.00 58.00 92 GLU A C 1
ATOM 714 O O . GLU A 1 92 ? -63.354 -23.208 4.535 1.00 58.00 92 GLU A O 1
ATOM 719 N N . TYR A 1 93 ? -61.389 -22.708 3.611 1.00 53.97 93 TYR A N 1
ATOM 720 C CA . TYR A 1 93 ? -60.665 -22.678 4.885 1.00 53.97 93 TYR A CA 1
ATOM 721 C C . TYR A 1 93 ? -61.023 -21.426 5.704 1.00 53.97 93 TYR A C 1
ATOM 723 O O . TYR A 1 93 ? -60.631 -20.313 5.341 1.00 53.97 93 TYR A O 1
ATOM 731 N N . ILE A 1 94 ? -61.726 -21.621 6.824 1.00 53.06 94 ILE A N 1
ATOM 732 C CA . ILE A 1 94 ? -62.053 -20.585 7.811 1.00 53.06 94 ILE A CA 1
ATOM 733 C C . ILE A 1 94 ? -61.194 -20.823 9.057 1.00 53.06 94 ILE A C 1
ATOM 735 O O . ILE A 1 94 ? -61.252 -21.886 9.668 1.00 53.06 94 ILE A O 1
ATOM 739 N N . TYR A 1 95 ? -60.374 -19.830 9.401 1.00 54.34 95 TYR A N 1
ATOM 740 C CA . TYR A 1 95 ? -59.508 -19.841 10.577 1.00 54.34 95 TYR A CA 1
ATOM 741 C C . TYR A 1 95 ? -60.232 -19.201 11.761 1.00 54.34 95 TYR A C 1
ATOM 743 O O . TYR A 1 95 ? -60.547 -18.011 11.711 1.00 54.34 95 TYR A O 1
ATOM 751 N N . GLU A 1 96 ? -60.446 -19.972 12.824 1.00 56.91 96 GLU A N 1
ATOM 752 C CA . GLU A 1 96 ? -60.732 -19.429 14.150 1.00 56.91 96 GLU A CA 1
ATOM 753 C C . GLU A 1 96 ? -59.407 -19.338 14.916 1.00 56.91 96 GLU A C 1
ATOM 755 O O . GLU A 1 96 ? -58.767 -20.373 15.129 1.00 56.91 96 GLU A O 1
ATOM 760 N N . PRO A 1 97 ? -58.951 -18.127 15.290 1.00 52.41 97 PRO A N 1
ATOM 761 C CA . PRO A 1 97 ? -57.742 -17.970 16.080 1.00 52.41 97 PRO A CA 1
ATOM 762 C C . PRO A 1 97 ? -57.843 -18.792 17.359 1.00 52.41 97 PRO A C 1
ATOM 764 O O . PRO A 1 97 ? -58.754 -18.587 18.158 1.00 52.41 97 PRO A O 1
ATOM 767 N N . SER A 1 98 ? -56.912 -19.727 17.551 1.00 56.72 98 SER A N 1
ATOM 768 C CA . SER A 1 98 ? -56.738 -20.349 18.859 1.00 56.72 98 SER A CA 1
ATOM 769 C C . SER A 1 98 ? -56.431 -19.230 19.859 1.00 56.72 98 SER A C 1
ATOM 771 O O . SER A 1 98 ? -55.609 -18.370 19.551 1.00 56.72 98 SER A O 1
ATOM 773 N N . ASP A 1 99 ? -57.132 -19.167 20.999 1.00 50.94 99 ASP A N 1
ATOM 774 C CA . ASP A 1 99 ? -56.972 -18.082 21.978 1.00 50.94 99 ASP A CA 1
ATOM 775 C C . ASP A 1 99 ? -55.514 -17.999 22.454 1.00 50.94 99 ASP A C 1
ATOM 777 O O . ASP A 1 99 ? -55.064 -18.719 23.350 1.00 50.94 99 ASP A O 1
ATOM 781 N N . GLN A 1 100 ? -54.747 -17.110 21.826 1.00 51.25 100 GLN A N 1
ATOM 782 C CA . GLN A 1 100 ? -53.379 -16.834 22.210 1.00 51.25 100 GLN A CA 1
ATOM 783 C C . GLN A 1 100 ? -53.438 -15.866 23.379 1.00 51.25 100 GLN A C 1
ATOM 785 O O . GLN A 1 100 ? -53.765 -14.697 23.201 1.00 51.25 100 GLN A O 1
ATOM 790 N N . ARG A 1 101 ? -53.057 -16.321 24.575 1.00 52.56 101 ARG A N 1
ATOM 791 C CA . ARG A 1 101 ? -52.562 -15.389 25.589 1.00 52.56 101 ARG A CA 1
ATOM 792 C C . ARG A 1 101 ? -51.250 -14.830 25.070 1.00 52.56 101 ARG A C 1
ATOM 794 O O . ARG A 1 101 ? -50.191 -15.433 25.245 1.00 52.56 101 ARG A O 1
ATOM 801 N N . THR A 1 102 ? -51.329 -13.716 24.358 1.00 56.16 102 THR A N 1
ATOM 802 C CA . THR A 1 102 ? -50.134 -13.054 23.864 1.00 56.16 102 THR A CA 1
ATOM 803 C C . THR A 1 102 ? -49.421 -12.391 25.038 1.00 56.16 102 THR A C 1
ATOM 805 O O . THR A 1 102 ? -50.018 -12.093 26.075 1.00 56.16 102 THR A O 1
ATOM 808 N N . ILE A 1 103 ? -48.121 -12.131 24.886 1.00 62.56 103 ILE A N 1
ATOM 809 C CA . ILE A 1 103 ? -47.346 -11.394 25.896 1.00 62.56 103 ILE A CA 1
ATOM 810 C C . ILE A 1 103 ? -48.024 -10.045 26.217 1.00 62.56 103 ILE A C 1
ATOM 812 O O . ILE A 1 103 ? -48.030 -9.635 27.372 1.00 62.56 103 ILE A O 1
ATOM 816 N N . LYS A 1 104 ? -48.697 -9.422 25.238 1.00 63.88 104 LYS A N 1
ATOM 817 C CA . LYS A 1 104 ? -49.461 -8.177 25.423 1.00 63.88 104 LYS A CA 1
ATOM 818 C C . LYS A 1 104 ? -50.660 -8.321 26.362 1.00 63.88 104 LYS A C 1
ATOM 820 O O . LYS A 1 104 ? -50.950 -7.399 27.122 1.00 63.88 104 LYS A O 1
ATOM 825 N N . ASP A 1 105 ? -51.342 -9.461 26.352 1.00 64.19 105 ASP A N 1
ATOM 826 C CA . ASP A 1 105 ? -52.473 -9.702 27.257 1.00 64.19 105 ASP A CA 1
ATOM 827 C C . ASP A 1 105 ? -51.983 -9.933 28.690 1.00 64.19 105 ASP A C 1
ATOM 829 O O . ASP A 1 105 ? -52.584 -9.452 29.651 1.00 64.19 105 ASP A O 1
ATOM 833 N N . ALA A 1 106 ? -50.834 -10.601 28.840 1.00 66.50 106 ALA A N 1
ATOM 834 C CA . ALA A 1 106 ? -50.163 -10.736 30.130 1.00 66.50 106 ALA A CA 1
ATOM 835 C C . ALA A 1 106 ? -49.654 -9.380 30.660 1.00 66.50 106 ALA A C 1
ATOM 837 O O . ALA A 1 106 ? -49.738 -9.115 31.860 1.00 66.50 106 ALA A O 1
ATOM 838 N N . GLU A 1 107 ? -49.168 -8.501 29.780 1.00 69.56 107 GLU A N 1
ATOM 839 C CA . GLU A 1 107 ? -48.773 -7.130 30.124 1.00 69.56 107 GLU A CA 1
ATOM 840 C C . GLU A 1 107 ? -49.972 -6.278 30.555 1.00 69.56 107 GLU A C 1
ATOM 842 O O . GLU A 1 107 ? -49.902 -5.613 31.587 1.00 69.56 107 GLU A O 1
ATOM 847 N N . THR A 1 108 ? -51.094 -6.370 29.838 1.00 72.25 108 THR A N 1
ATOM 848 C CA . THR A 1 108 ? -52.328 -5.632 30.157 1.00 72.25 108 THR A CA 1
ATOM 849 C C . THR A 1 108 ? -52.887 -6.063 31.512 1.00 72.25 108 THR A C 1
ATOM 851 O O . THR A 1 108 ? -53.156 -5.219 32.365 1.00 72.25 108 THR A O 1
ATOM 854 N N . ALA A 1 109 ? -52.949 -7.372 31.777 1.00 72.50 109 ALA A N 1
ATOM 855 C CA . ALA A 1 109 ? -53.384 -7.894 33.072 1.00 72.50 109 ALA A CA 1
ATOM 856 C C . ALA A 1 109 ? -52.454 -7.466 34.224 1.00 72.50 109 ALA A C 1
ATOM 858 O O . ALA A 1 109 ? -52.913 -7.161 35.327 1.00 72.50 109 ALA A O 1
ATOM 859 N N . ARG A 1 110 ? -51.136 -7.409 33.982 1.00 76.31 110 ARG A N 1
ATOM 860 C CA . ARG A 1 110 ? -50.167 -6.912 34.971 1.00 76.31 110 ARG A CA 1
ATOM 861 C C . ARG A 1 110 ? -50.379 -5.426 35.258 1.00 76.31 110 ARG A C 1
ATOM 863 O O . ARG A 1 110 ? -50.296 -5.009 36.414 1.00 76.31 110 ARG A O 1
ATOM 870 N N . ASP A 1 111 ? -50.625 -4.629 34.228 1.00 79.12 111 ASP A N 1
ATOM 871 C CA . ASP A 1 111 ? -50.783 -3.184 34.364 1.00 79.12 111 ASP A CA 1
ATOM 872 C C . ASP A 1 111 ? -52.115 -2.829 35.053 1.00 79.12 111 ASP A C 1
ATOM 874 O O . ASP A 1 111 ? -52.141 -1.950 35.919 1.00 79.12 111 ASP A O 1
ATOM 878 N N . GLU A 1 112 ? -53.186 -3.584 34.791 1.00 81.88 112 GLU A N 1
ATOM 879 C CA . GLU A 1 112 ? -54.456 -3.503 35.528 1.00 81.88 112 GLU A CA 1
ATOM 880 C C . GLU A 1 112 ? -54.295 -3.888 37.006 1.00 81.88 112 GLU A C 1
ATOM 882 O O . GLU A 1 112 ? -54.755 -3.162 37.892 1.00 81.88 112 GLU A O 1
ATOM 887 N N . ALA A 1 113 ? -53.571 -4.974 37.300 1.00 78.31 113 ALA A N 1
ATOM 888 C CA . ALA A 1 113 ? -53.273 -5.376 38.675 1.00 78.31 113 ALA A CA 1
ATOM 889 C C . ALA A 1 113 ? -52.457 -4.303 39.419 1.00 78.31 113 ALA A C 1
ATOM 891 O O . ALA A 1 113 ? -52.721 -4.004 40.586 1.00 78.31 113 ALA A O 1
ATOM 892 N N . LYS A 1 114 ? -51.507 -3.660 38.732 1.00 86.31 114 LYS A N 1
ATOM 893 C CA . LYS A 1 114 ? -50.704 -2.563 39.286 1.00 86.31 114 LYS A CA 1
ATOM 894 C C . LYS A 1 114 ? -51.545 -1.311 39.551 1.00 86.31 114 LYS A C 1
ATOM 896 O O . LYS A 1 114 ? -51.343 -0.637 40.563 1.00 86.31 114 LYS A O 1
ATOM 901 N N . ALA A 1 115 ? -52.504 -1.005 38.678 1.00 81.94 115 ALA A N 1
ATOM 902 C CA . ALA A 1 115 ? -53.447 0.091 38.883 1.00 81.94 115 ALA A CA 1
ATOM 903 C C . ALA A 1 115 ? -54.375 -0.173 40.082 1.00 81.94 115 ALA A C 1
ATOM 905 O O . ALA A 1 115 ? -54.572 0.718 40.912 1.00 81.94 115 ALA A O 1
ATOM 906 N N . ALA A 1 116 ? -54.875 -1.404 40.224 1.00 81.69 116 ALA A N 1
ATOM 907 C CA . ALA A 1 116 ? -55.690 -1.816 41.363 1.00 81.69 116 ALA A CA 1
ATOM 908 C C . ALA A 1 116 ? -54.908 -1.753 42.688 1.00 81.69 116 ALA A C 1
ATOM 910 O O . ALA A 1 116 ? -55.421 -1.236 43.680 1.00 81.69 116 ALA A O 1
ATOM 911 N N . GLN A 1 117 ? -53.645 -2.193 42.695 1.00 82.44 117 GLN A N 1
ATOM 912 C CA . GLN A 1 117 ? -52.771 -2.089 43.867 1.00 82.44 117 GLN A CA 1
ATOM 913 C C . GLN A 1 117 ? -52.557 -0.629 44.285 1.00 82.44 117 GLN A C 1
ATOM 915 O O . GLN A 1 117 ? -52.718 -0.291 45.457 1.00 82.44 117 GLN A O 1
ATOM 920 N N . LYS A 1 118 ? -52.279 0.259 43.324 1.00 83.88 118 LYS A N 1
ATOM 921 C CA . LYS A 1 118 ? -52.103 1.693 43.588 1.00 83.88 118 LYS A CA 1
ATOM 922 C C . LYS A 1 118 ? -53.378 2.346 44.137 1.00 83.88 118 LYS A C 1
ATOM 924 O O . LYS A 1 118 ? -53.305 3.217 45.001 1.00 83.88 118 LYS A O 1
ATOM 929 N N . ALA A 1 119 ? -54.550 1.933 43.654 1.00 80.44 119 ALA A N 1
ATOM 930 C CA . ALA A 1 119 ? -55.831 2.411 44.170 1.00 80.44 119 ALA A CA 1
ATOM 931 C C . ALA A 1 119 ? -56.096 1.92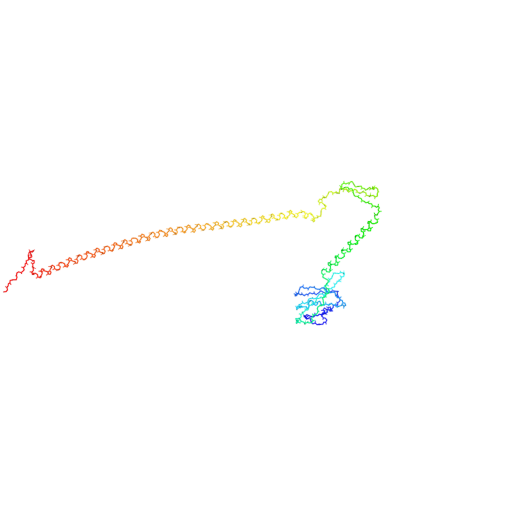1 45.606 1.00 80.44 119 ALA A C 1
ATOM 933 O O . ALA A 1 119 ? -56.590 2.689 46.433 1.00 80.44 119 ALA A O 1
ATOM 934 N N . ALA A 1 120 ? -55.725 0.676 45.920 1.00 78.62 120 ALA A N 1
ATOM 935 C CA . ALA A 1 120 ? -55.827 0.123 47.268 1.00 78.62 120 ALA A CA 1
ATOM 936 C C . ALA A 1 120 ? -54.878 0.824 48.258 1.00 78.62 120 ALA A C 1
ATOM 938 O O . ALA A 1 120 ? -55.291 1.141 49.374 1.00 78.62 120 ALA A O 1
ATOM 939 N N . GLU A 1 121 ? -53.646 1.137 47.846 1.00 80.00 121 GLU A N 1
ATOM 940 C CA . GLU A 1 121 ? -52.712 1.943 48.647 1.00 80.00 121 GLU A CA 1
ATOM 941 C C . GLU A 1 121 ? -53.250 3.354 48.896 1.00 80.00 121 GLU A C 1
ATOM 943 O O . GLU A 1 121 ? -53.315 3.783 50.043 1.00 80.00 121 GLU A O 1
ATOM 948 N N . ALA A 1 122 ? -53.760 4.039 47.868 1.00 78.81 122 ALA A N 1
ATOM 949 C CA . ALA A 1 122 ? -54.347 5.369 48.035 1.00 78.81 122 ALA A CA 1
ATOM 950 C C . ALA A 1 122 ? -55.574 5.370 48.971 1.00 78.81 122 ALA A C 1
ATOM 952 O O . ALA A 1 122 ? -55.789 6.320 49.730 1.00 78.81 122 ALA A O 1
ATOM 953 N N . ALA A 1 123 ? -56.385 4.307 48.942 1.00 77.38 123 ALA A N 1
ATOM 954 C CA . ALA A 1 123 ? -57.502 4.136 49.867 1.00 77.38 123 ALA A CA 1
ATOM 955 C C . ALA A 1 123 ? -57.021 3.890 51.306 1.00 77.38 123 ALA A C 1
ATOM 957 O O . ALA A 1 123 ? -57.580 4.464 52.243 1.00 77.38 123 ALA A O 1
ATOM 958 N N . ARG A 1 124 ? -55.960 3.092 51.481 1.00 76.81 124 ARG A N 1
ATOM 959 C CA . ARG A 1 124 ? -55.329 2.847 52.782 1.00 76.81 124 ARG A CA 1
ATOM 960 C C . ARG A 1 124 ? -54.722 4.124 53.354 1.00 76.81 124 ARG A C 1
ATOM 962 O O . ARG A 1 124 ? -54.986 4.432 54.510 1.00 76.81 124 ARG A O 1
ATOM 969 N N . ASP A 1 125 ? -54.003 4.902 52.555 1.00 73.94 125 ASP A N 1
ATOM 970 C CA . ASP A 1 125 ? -53.419 6.176 52.986 1.00 73.94 125 ASP A CA 1
ATOM 971 C C . ASP A 1 125 ? -54.502 7.175 53.410 1.00 73.94 125 ASP A C 1
ATOM 973 O O . ASP A 1 125 ? -54.358 7.873 54.414 1.00 73.94 125 ASP A O 1
ATOM 977 N N . LYS A 1 126 ? -55.639 7.200 52.703 1.00 72.25 126 LYS A N 1
ATOM 978 C CA . LYS A 1 126 ? -56.789 8.042 53.061 1.00 72.25 126 LYS A CA 1
ATOM 979 C C . LYS A 1 126 ? -57.493 7.571 54.341 1.00 72.25 126 LYS A C 1
ATOM 981 O O . LYS A 1 126 ? -57.966 8.412 55.104 1.00 72.25 126 LYS A O 1
ATOM 986 N N . ALA A 1 127 ? -57.551 6.261 54.589 1.00 65.75 127 ALA A N 1
ATOM 987 C CA . ALA A 1 127 ? -58.082 5.688 55.826 1.00 65.75 127 ALA A CA 1
ATOM 988 C C . ALA A 1 127 ? -57.152 5.957 57.023 1.00 65.75 127 ALA A C 1
ATOM 990 O O . ALA A 1 127 ? -57.614 6.426 58.060 1.00 65.75 127 ALA A O 1
ATOM 991 N N . VAL A 1 128 ? -55.839 5.786 56.847 1.00 63.94 128 VAL A N 1
ATOM 992 C CA . VAL A 1 128 ? -54.819 6.128 57.852 1.00 63.94 128 VAL A CA 1
ATOM 993 C C . VAL A 1 128 ? -54.850 7.627 58.164 1.00 63.94 128 VAL A C 1
ATOM 995 O O . VAL A 1 128 ? -54.850 8.019 59.327 1.00 63.94 128 VAL A O 1
ATOM 998 N N . ALA A 1 129 ? -54.976 8.488 57.151 1.00 60.72 129 ALA A N 1
ATOM 999 C CA . ALA A 1 129 ? -55.117 9.930 57.354 1.00 60.72 129 ALA A CA 1
ATOM 1000 C C . ALA A 1 129 ? -56.409 10.319 58.105 1.00 60.72 129 ALA A C 1
ATOM 1002 O O . ALA A 1 129 ? -56.442 11.360 58.764 1.00 60.72 129 ALA A O 1
ATOM 1003 N N . ALA A 1 130 ? -57.468 9.503 58.024 1.00 61.12 130 ALA A N 1
ATOM 1004 C CA . ALA A 1 130 ? -58.713 9.712 58.762 1.00 61.12 130 ALA A CA 1
ATOM 1005 C C . ALA A 1 130 ? -58.637 9.207 60.217 1.00 61.12 130 ALA A C 1
ATOM 1007 O O . ALA A 1 130 ? -59.210 9.841 61.102 1.00 61.12 130 ALA A O 1
ATOM 1008 N N . GLU A 1 131 ? -57.910 8.114 60.472 1.00 54.22 131 GLU A N 1
ATOM 1009 C CA . GLU A 1 131 ? -57.715 7.521 61.805 1.00 54.22 131 GLU A CA 1
ATOM 1010 C C . GLU A 1 131 ? -56.715 8.323 62.665 1.00 54.22 131 GLU A C 1
ATOM 1012 O O . GLU A 1 131 ? -56.878 8.443 63.877 1.00 54.22 131 GLU A O 1
ATOM 1017 N N . VAL A 1 132 ? -55.741 8.998 62.041 1.00 56.72 132 VAL A N 1
ATOM 1018 C CA . VAL A 1 132 ? -54.702 9.813 62.709 1.00 56.72 132 VAL A CA 1
ATOM 1019 C C . VAL A 1 132 ? -55.147 11.277 62.913 1.00 56.72 132 VAL A C 1
ATOM 1021 O O . VAL A 1 132 ? -54.359 12.223 62.883 1.00 56.72 132 VAL A O 1
ATOM 1024 N N . LYS A 1 133 ? -56.439 11.531 63.146 1.00 56.47 133 LYS A N 1
ATOM 1025 C CA . LYS A 1 133 ? -56.950 12.892 63.399 1.00 56.47 133 LYS A CA 1
ATOM 1026 C C . LYS A 1 133 ? -56.689 13.324 64.853 1.00 56.47 133 LYS A C 1
ATOM 1028 O O . LYS A 1 133 ? -57.618 13.571 65.612 1.00 56.47 133 LYS A O 1
ATOM 1033 N N . GLY A 1 134 ? -55.416 13.411 65.251 1.00 59.06 134 GLY A N 1
ATOM 1034 C CA . GLY A 1 134 ? -55.029 13.910 66.579 1.00 59.06 134 GLY A CA 1
ATOM 1035 C C . GLY A 1 134 ? -53.562 13.745 66.982 1.00 59.06 134 GLY A C 1
ATOM 1036 O O . GLY A 1 134 ? -53.096 14.524 67.812 1.00 59.06 134 GLY A O 1
ATOM 1037 N N . ALA A 1 135 ? -52.830 12.801 66.382 1.00 58.28 135 ALA A N 1
ATOM 1038 C CA . ALA A 1 135 ? -51.405 12.586 66.635 1.00 58.28 135 ALA A CA 1
ATOM 1039 C C . ALA A 1 135 ? -50.588 13.065 65.430 1.00 58.28 135 ALA A C 1
ATOM 1041 O O . ALA A 1 135 ? -50.738 12.550 64.326 1.00 58.28 135 ALA A O 1
ATOM 1042 N N . ARG A 1 136 ? -49.735 14.072 65.618 1.00 69.00 136 ARG A N 1
ATOM 1043 C CA . ARG A 1 136 ? -48.770 14.504 64.596 1.00 69.00 136 ARG A CA 1
ATOM 1044 C C . ARG A 1 136 ? -47.372 14.106 65.062 1.00 69.00 136 ARG A C 1
ATOM 1046 O O . ARG A 1 136 ? -47.128 14.052 66.259 1.00 69.00 136 ARG A O 1
ATOM 1053 N N . ALA A 1 137 ? -46.455 13.836 64.143 1.00 74.12 137 ALA A N 1
ATOM 1054 C CA . ALA A 1 137 ? -45.044 13.669 64.469 1.00 74.12 137 ALA A CA 1
ATOM 1055 C C . ALA A 1 137 ? -44.195 14.445 63.463 1.00 74.12 137 ALA A C 1
ATOM 1057 O O . ALA A 1 137 ? -44.549 14.517 62.287 1.00 74.12 137 ALA A O 1
ATOM 1058 N N . THR A 1 138 ? -43.105 15.048 63.922 1.00 80.75 138 THR A N 1
ATOM 1059 C CA . THR A 1 138 ? -42.164 15.785 63.073 1.00 80.75 138 THR A CA 1
ATOM 1060 C C . THR A 1 138 ? -40.737 15.514 63.517 1.00 80.75 138 THR A C 1
ATOM 1062 O O . THR A 1 138 ? -40.479 15.217 64.681 1.00 80.75 138 THR A O 1
ATOM 1065 N N . THR A 1 139 ? -39.795 15.620 62.589 1.00 81.94 139 THR A N 1
ATOM 1066 C CA . THR A 1 139 ? -38.371 15.478 62.885 1.00 81.94 139 THR A CA 1
ATOM 1067 C C . THR A 1 139 ? -37.696 16.836 63.011 1.00 81.94 139 THR A C 1
ATOM 1069 O O . THR A 1 139 ? -38.046 17.770 62.288 1.00 81.94 139 THR A O 1
ATOM 1072 N N . LEU A 1 140 ? -36.698 16.942 63.888 1.00 83.31 140 LEU A N 1
ATOM 1073 C CA . LEU A 1 140 ? -35.765 18.073 63.887 1.00 83.31 140 LEU A CA 1
ATOM 1074 C C . LEU A 1 140 ? -34.772 17.964 62.716 1.00 83.31 140 LEU A C 1
ATOM 1076 O O . LEU A 1 140 ? -34.720 16.960 62.003 1.00 83.31 140 LEU A O 1
ATOM 1080 N N . ALA A 1 141 ? -33.965 19.007 62.517 1.00 81.69 141 ALA A N 1
ATOM 1081 C CA . ALA A 1 141 ? -32.935 19.025 61.484 1.00 81.69 141 ALA A CA 1
ATOM 1082 C C . ALA A 1 141 ? -31.912 17.885 61.665 1.00 81.69 141 ALA A C 1
ATOM 1084 O O . ALA A 1 141 ? -31.599 17.470 62.782 1.00 81.69 141 ALA A O 1
ATOM 1085 N N . SER A 1 142 ? -31.352 17.405 60.554 1.00 79.00 142 SER A N 1
ATOM 1086 C CA . SER A 1 142 ? -30.306 16.377 60.559 1.00 79.00 142 SER A CA 1
ATOM 1087 C C . SER A 1 142 ? -29.093 16.807 61.399 1.00 79.00 142 SER A C 1
ATOM 1089 O O . SER A 1 142 ? -28.494 17.852 61.147 1.00 79.00 142 SER A O 1
ATOM 1091 N N . GLY A 1 143 ? -28.695 15.973 62.363 1.00 74.62 143 GLY A N 1
ATOM 1092 C CA . GLY A 1 143 ? -27.653 16.260 63.355 1.00 74.62 143 GLY A CA 1
ATOM 1093 C C . GLY A 1 143 ? -28.159 16.791 64.694 1.00 74.62 143 GLY A C 1
ATOM 1094 O O . GLY A 1 143 ? -27.339 17.221 65.499 1.00 74.62 143 GLY A O 1
ATOM 1095 N N . SER A 1 144 ? -29.470 16.747 64.931 1.00 81.19 144 SER A N 1
ATOM 1096 C CA . SER A 1 144 ? -30.061 17.021 66.245 1.00 81.19 144 SER A CA 1
ATOM 1097 C C . SER A 1 144 ? -29.795 15.869 67.213 1.00 81.19 144 SER A C 1
ATOM 1099 O O . SER A 1 144 ? -29.648 14.724 66.795 1.00 81.19 144 SER A O 1
ATOM 1101 N N . GLU A 1 145 ? -29.750 16.154 68.511 1.00 78.56 145 GLU A N 1
ATOM 1102 C CA . GLU A 1 145 ? -29.577 15.126 69.541 1.00 78.56 145 GLU A CA 1
ATOM 1103 C C . GLU A 1 145 ? -30.703 14.085 69.497 1.00 78.56 145 GLU A C 1
ATOM 1105 O O . GLU A 1 145 ? -31.830 14.394 69.109 1.00 78.56 145 GLU A O 1
ATOM 1110 N N . ALA A 1 146 ? -30.406 12.847 69.903 1.00 80.44 146 ALA A N 1
ATOM 1111 C CA . ALA A 1 146 ? -31.367 11.747 69.918 1.00 80.44 146 ALA A CA 1
ATOM 1112 C C . ALA A 1 146 ? -32.401 11.941 71.040 1.00 80.44 146 ALA A C 1
ATOM 1114 O O . ALA A 1 146 ? -32.285 11.378 72.127 1.00 80.44 146 ALA A O 1
ATOM 1115 N N . THR A 1 147 ? -33.403 12.772 70.778 1.00 80.06 147 THR A N 1
ATOM 1116 C CA . THR A 1 147 ? -34.459 13.127 71.727 1.00 80.06 147 THR A CA 1
ATOM 1117 C C . THR A 1 147 ? -35.834 12.827 71.141 1.00 80.06 147 THR A C 1
ATOM 1119 O O . THR A 1 147 ? -36.027 12.835 69.926 1.00 80.06 147 THR A O 1
ATOM 1122 N N . ALA A 1 148 ? -36.801 12.540 72.009 1.00 81.88 148 ALA A N 1
ATOM 1123 C CA . ALA A 1 148 ? -38.207 12.431 71.644 1.00 81.88 148 ALA A CA 1
ATOM 1124 C C . ALA A 1 148 ? -39.025 13.200 72.683 1.00 81.88 148 ALA A C 1
ATOM 1126 O O . ALA A 1 148 ? -38.989 12.867 73.868 1.00 81.88 148 ALA A O 1
ATOM 1127 N N . ALA A 1 149 ? -39.724 14.245 72.249 1.00 81.38 149 ALA A N 1
ATOM 1128 C CA . ALA A 1 149 ? -40.493 15.122 73.126 1.00 81.38 149 ALA A CA 1
ATOM 1129 C C . ALA A 1 149 ? -41.865 15.433 72.522 1.00 81.38 149 ALA A C 1
ATOM 1131 O O . ALA A 1 149 ? -42.020 15.487 71.305 1.00 81.38 149 ALA A O 1
ATOM 1132 N N . MET A 1 150 ? -42.867 15.641 73.376 1.00 78.12 150 MET A N 1
ATOM 1133 C CA . MET A 1 150 ? -44.189 16.106 72.951 1.00 78.12 150 MET A CA 1
ATOM 1134 C C . MET A 1 150 ? -44.253 17.629 73.029 1.00 78.12 150 MET A C 1
ATOM 1136 O O . MET A 1 150 ? -44.091 18.199 74.106 1.00 78.12 150 MET A O 1
ATOM 1140 N N . GLU A 1 151 ? -44.542 18.275 71.902 1.00 77.69 151 GLU A N 1
ATOM 1141 C CA . GLU A 1 151 ? -44.832 19.706 71.823 1.00 77.69 151 GLU A CA 1
ATOM 1142 C C . GLU A 1 151 ? -46.301 19.882 71.404 1.00 77.69 151 GLU A C 1
ATOM 1144 O O . GLU A 1 151 ? -46.691 19.693 70.248 1.00 77.69 151 GLU A O 1
ATOM 1149 N N . GLY A 1 152 ? -47.165 20.143 72.389 1.00 78.31 152 GLY A N 1
ATOM 1150 C CA . GLY A 1 152 ? -48.616 20.090 72.201 1.00 78.31 152 GLY A CA 1
ATOM 1151 C C . GLY A 1 152 ? -49.089 18.679 71.824 1.00 78.31 152 GLY A C 1
ATOM 1152 O O . GLY A 1 152 ? -48.868 17.730 72.569 1.00 78.31 152 GLY A O 1
ATOM 1153 N N . ASN A 1 153 ? -49.729 18.538 70.659 1.00 73.62 153 ASN A N 1
ATOM 1154 C CA . ASN A 1 153 ? -50.194 17.254 70.107 1.00 73.62 153 ASN A CA 1
ATOM 1155 C C . ASN A 1 153 ? -49.219 16.647 69.070 1.00 73.62 153 ASN A C 1
ATOM 1157 O O . ASN A 1 153 ? -49.615 15.772 68.289 1.00 73.62 153 ASN A O 1
ATOM 1161 N N . VAL A 1 154 ? -47.971 17.136 69.011 1.00 75.31 154 VAL A N 1
ATOM 1162 C CA . VAL A 1 154 ? -46.958 16.701 68.037 1.00 75.31 154 VAL A CA 1
ATOM 1163 C C . VAL A 1 154 ? -45.766 16.036 68.731 1.00 75.31 154 VAL A C 1
ATOM 1165 O O . VAL A 1 154 ? -45.110 16.660 69.560 1.00 75.31 154 VAL A O 1
ATOM 1168 N N . LEU A 1 155 ? -45.445 14.794 68.362 1.00 80.19 155 LEU A N 1
ATOM 1169 C CA . LEU A 1 155 ? -44.213 14.116 68.766 1.00 80.19 155 LEU A CA 1
ATOM 1170 C C . LEU A 1 155 ? -43.044 14.625 67.913 1.00 80.19 155 LEU A C 1
ATOM 1172 O O . LEU A 1 155 ? -42.978 14.363 66.712 1.00 80.19 155 LEU A O 1
ATOM 1176 N N . VAL A 1 156 ? -42.118 15.347 68.529 1.00 86.12 156 VAL A N 1
ATOM 1177 C CA . VAL A 1 156 ? -40.905 15.859 67.892 1.00 86.12 156 VAL A CA 1
ATOM 1178 C C . VAL A 1 156 ? -39.753 14.895 68.170 1.00 86.12 156 VAL A C 1
ATOM 1180 O O . VAL A 1 156 ? -39.413 14.659 69.330 1.00 86.12 156 VAL A O 1
ATOM 1183 N N . VAL A 1 157 ? -39.155 14.331 67.117 1.00 88.19 157 VAL A N 1
ATOM 1184 C CA . VAL A 1 157 ? -38.043 13.369 67.216 1.00 88.19 157 VAL A CA 1
ATOM 1185 C C . VAL A 1 157 ? -36.768 13.960 66.612 1.00 88.19 157 VAL A C 1
ATOM 1187 O O . VAL A 1 157 ? -36.761 14.449 65.481 1.00 88.19 157 VAL A O 1
ATOM 1190 N N . GLY A 1 158 ? -35.668 13.921 67.355 1.00 85.44 158 GLY A N 1
ATOM 1191 C CA . GLY A 1 158 ? -34.355 14.318 66.864 1.00 85.44 158 GLY A CA 1
ATOM 1192 C C . GLY A 1 158 ? -33.765 13.307 65.879 1.00 85.44 158 GLY A C 1
ATOM 1193 O O . GLY A 1 158 ? -33.912 12.099 66.053 1.00 85.44 158 GLY A O 1
ATOM 1194 N N . VAL A 1 159 ? -33.086 13.801 64.838 1.00 84.38 159 VAL A N 1
ATOM 1195 C CA . VAL A 1 159 ? -32.398 12.976 63.829 1.00 84.38 159 VAL A CA 1
ATOM 1196 C C . VAL A 1 159 ? -30.889 13.078 64.063 1.00 84.38 159 VAL A C 1
ATOM 1198 O O . VAL A 1 159 ? -30.262 13.996 63.522 1.00 84.38 159 VAL A O 1
ATOM 1201 N N . PRO A 1 160 ? -30.288 12.189 64.875 1.00 83.06 160 PRO A N 1
ATOM 1202 C CA . PRO A 1 160 ? -28.849 12.198 65.102 1.00 83.06 160 PRO A CA 1
ATOM 1203 C C . PRO A 1 160 ? -28.095 11.920 63.805 1.00 83.06 160 PRO A C 1
ATOM 1205 O O . PRO A 1 160 ? -28.558 11.188 62.929 1.00 83.06 160 PRO A O 1
ATOM 1208 N N . LYS A 1 161 ? -26.903 12.512 63.679 1.00 81.12 161 LYS A N 1
ATOM 1209 C CA . LYS A 1 161 ? -25.962 12.112 62.630 1.00 81.12 161 LYS A CA 1
ATOM 1210 C C . LYS A 1 161 ? -25.585 10.658 62.904 1.00 81.12 161 LYS A C 1
ATOM 1212 O O . LYS A 1 161 ? -24.978 10.378 63.932 1.00 81.12 161 LYS A O 1
ATOM 1217 N N . GLY A 1 162 ? -25.999 9.757 62.015 1.00 74.69 162 GLY A N 1
ATOM 1218 C CA . GLY A 1 162 ? -25.571 8.362 62.053 1.00 74.69 162 GLY A CA 1
ATOM 1219 C C . GLY A 1 162 ? -24.051 8.238 61.930 1.00 74.69 162 GLY A C 1
ATOM 1220 O O . GLY A 1 162 ? -23.366 9.197 61.557 1.00 74.69 162 GLY A O 1
ATOM 1221 N N . ASP A 1 163 ? -23.534 7.052 62.240 1.00 81.81 163 ASP A N 1
ATOM 1222 C CA . ASP A 1 163 ? -22.102 6.779 62.154 1.00 81.81 163 ASP A CA 1
ATOM 1223 C C . ASP A 1 163 ? -21.574 6.979 60.728 1.00 81.81 163 ASP A C 1
ATOM 1225 O O . ASP A 1 163 ? -22.242 6.685 59.732 1.00 81.81 163 ASP A O 1
ATOM 1229 N N . ALA A 1 164 ? -20.350 7.500 60.629 1.00 84.25 164 ALA A N 1
ATOM 1230 C CA . ALA A 1 164 ? -19.676 7.651 59.348 1.00 84.25 164 ALA A CA 1
ATOM 1231 C C . ALA A 1 164 ? -19.420 6.270 58.733 1.00 84.25 164 ALA A C 1
ATOM 1233 O O . ALA A 1 164 ? -18.796 5.422 59.374 1.00 84.25 164 ALA A O 1
ATOM 1234 N N . LEU A 1 165 ? -19.852 6.084 57.482 1.00 83.75 165 LEU A N 1
ATOM 1235 C CA . LEU A 1 165 ? -19.607 4.858 56.725 1.00 83.75 165 LEU A CA 1
ATOM 1236 C C . LEU A 1 165 ? -18.108 4.546 56.679 1.00 83.75 165 LEU A C 1
ATOM 1238 O O . LEU A 1 165 ? -17.284 5.387 56.305 1.00 83.75 165 LEU A O 1
ATOM 1242 N N . ARG A 1 166 ? -17.764 3.314 57.040 1.00 86.81 166 ARG A N 1
ATOM 1243 C CA . ARG A 1 166 ? -16.418 2.752 56.964 1.00 86.81 166 ARG A CA 1
ATOM 1244 C C . ARG A 1 166 ? -16.341 1.779 55.801 1.00 86.81 166 ARG A C 1
ATOM 1246 O O . ARG A 1 166 ? -17.328 1.209 55.358 1.00 86.81 166 ARG A O 1
ATOM 1253 N N . TYR A 1 167 ? -15.125 1.532 55.328 1.00 81.19 167 TYR A N 1
ATOM 1254 C CA . TYR A 1 167 ? -14.893 0.568 54.250 1.00 81.19 167 TYR A CA 1
ATOM 1255 C C . TYR A 1 167 ? -15.371 -0.856 54.603 1.00 81.19 167 TYR A C 1
ATOM 1257 O O . TYR A 1 167 ? -15.709 -1.623 53.712 1.00 81.19 167 TYR A O 1
ATOM 1265 N N . SER A 1 168 ? -15.429 -1.191 55.898 1.00 86.69 168 SER A N 1
ATOM 1266 C CA . SER A 1 168 ? -15.988 -2.443 56.429 1.00 86.69 168 SER A CA 1
ATOM 1267 C C . SER A 1 168 ? -17.497 -2.591 56.237 1.00 86.69 168 SER A C 1
ATOM 1269 O O . SER A 1 168 ? -18.000 -3.705 56.329 1.00 86.69 168 SER A O 1
ATOM 1271 N N . ASP A 1 169 ? -18.203 -1.488 55.989 1.00 89.31 169 ASP A N 1
ATOM 1272 C CA . ASP A 1 169 ? -19.660 -1.466 55.837 1.00 89.31 169 ASP A CA 1
ATOM 1273 C C . ASP A 1 169 ? -20.072 -1.761 54.383 1.00 89.31 169 ASP A C 1
ATOM 1275 O O . ASP A 1 169 ? -21.257 -1.884 54.076 1.00 89.31 169 ASP A O 1
ATOM 1279 N N . LEU A 1 170 ? -19.090 -1.873 53.478 1.00 90.81 170 LEU A N 1
ATOM 1280 C CA . LEU A 1 170 ? -19.285 -2.217 52.076 1.00 90.81 170 LEU A CA 1
ATOM 1281 C C . LEU A 1 170 ? -19.182 -3.728 51.863 1.00 90.81 170 LEU A C 1
ATOM 1283 O O . LEU A 1 170 ? -18.295 -4.405 52.384 1.00 90.81 170 LEU A O 1
ATOM 1287 N N . THR A 1 171 ? -20.063 -4.241 51.010 1.00 92.56 171 THR A N 1
ATOM 1288 C CA . THR A 1 171 ? -19.999 -5.622 50.516 1.00 92.56 171 THR A CA 1
ATOM 1289 C C . THR A 1 171 ? -18.804 -5.822 49.578 1.00 92.56 171 THR A C 1
ATOM 1291 O O . THR A 1 171 ? -18.271 -4.871 48.993 1.00 92.56 171 THR A O 1
ATOM 1294 N N . ALA A 1 172 ? -18.379 -7.075 49.399 1.00 91.19 172 ALA A N 1
ATOM 1295 C CA . ALA A 1 172 ? -17.276 -7.410 48.499 1.00 91.19 172 ALA A CA 1
ATOM 1296 C C . ALA A 1 172 ? -17.567 -6.981 47.048 1.00 91.19 172 ALA A C 1
ATOM 1298 O O . ALA A 1 172 ? -16.664 -6.538 46.336 1.00 91.19 172 ALA A O 1
ATOM 1299 N N . GLU A 1 173 ? -18.832 -7.048 46.633 1.00 91.38 173 GLU A N 1
ATOM 1300 C CA . GLU A 1 173 ? -19.317 -6.634 45.320 1.00 91.38 173 GLU A CA 1
ATOM 1301 C C . GLU A 1 173 ? -19.179 -5.118 45.116 1.00 91.38 173 GLU A C 1
ATOM 1303 O O . GLU A 1 173 ? -18.641 -4.684 44.096 1.00 91.38 173 GLU A O 1
ATOM 1308 N N . GLN A 1 174 ? -19.577 -4.309 46.105 1.00 92.81 174 GLN A N 1
ATOM 1309 C CA . GLN A 1 174 ? -19.432 -2.845 46.060 1.00 92.81 174 GLN A CA 1
ATOM 1310 C C . GLN A 1 174 ? -17.960 -2.423 46.025 1.00 92.81 174 GLN A C 1
ATOM 1312 O O . GLN A 1 174 ? -17.575 -1.510 45.293 1.00 92.81 174 GLN A O 1
ATOM 1317 N N . ILE A 1 175 ? -17.112 -3.122 46.781 1.00 89.94 175 ILE A N 1
ATOM 1318 C CA . ILE A 1 175 ? -15.662 -2.916 46.765 1.00 89.94 175 ILE A CA 1
ATOM 1319 C C 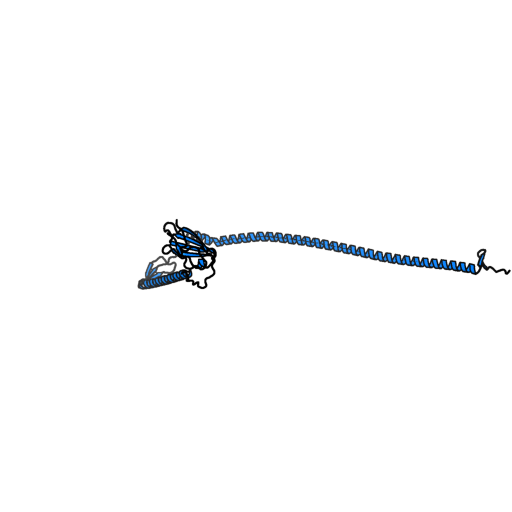. ILE A 1 175 ? -15.072 -3.256 45.390 1.00 89.94 175 ILE A C 1
ATOM 1321 O O . ILE A 1 175 ? -14.194 -2.540 44.902 1.00 89.94 175 ILE A O 1
ATOM 1325 N N . ALA A 1 176 ? -15.531 -4.337 44.758 1.00 89.94 176 ALA A N 1
ATOM 1326 C CA . ALA A 1 176 ? -15.098 -4.709 43.416 1.00 89.94 176 ALA A CA 1
ATOM 1327 C C . ALA A 1 176 ? -15.533 -3.663 42.380 1.00 89.94 176 ALA A C 1
ATOM 1329 O O . ALA A 1 176 ? -14.732 -3.275 41.532 1.00 89.94 176 ALA A O 1
ATOM 1330 N N . GLU A 1 177 ? -16.760 -3.153 42.477 1.00 91.06 177 GLU A N 1
ATOM 1331 C CA . GLU A 1 177 ? -17.279 -2.112 41.589 1.00 91.06 177 GLU A CA 1
ATOM 1332 C C . GLU A 1 177 ? -16.514 -0.789 41.720 1.00 91.06 177 GLU A C 1
ATOM 1334 O O . GLU A 1 177 ? -16.136 -0.202 40.708 1.00 91.06 177 GLU A O 1
ATOM 1339 N N . LEU A 1 178 ? -16.156 -0.388 42.943 1.00 89.88 178 LEU A N 1
ATOM 1340 C CA . LEU A 1 178 ? -15.275 0.758 43.198 1.00 89.88 178 LEU A CA 1
ATOM 1341 C C . LEU A 1 178 ? -13.876 0.594 42.577 1.00 89.88 178 LEU A C 1
ATOM 1343 O O . LEU A 1 178 ? -13.234 1.586 42.236 1.00 89.88 178 LEU A O 1
ATOM 1347 N N . LYS A 1 179 ? -13.388 -0.644 42.422 1.00 93.06 179 LYS A N 1
ATOM 1348 C CA . LYS A 1 179 ? -12.067 -0.943 41.841 1.00 93.06 179 LYS A CA 1
ATOM 1349 C C . LYS A 1 179 ? -12.075 -1.062 40.315 1.00 93.06 179 LYS A C 1
ATOM 1351 O O . LYS A 1 179 ? -11.032 -0.821 39.706 1.00 93.06 179 LYS A O 1
ATOM 1356 N N . LYS A 1 180 ? -13.218 -1.386 39.694 1.00 93.38 180 LYS A N 1
ATOM 1357 C CA . LYS A 1 180 ? -13.336 -1.585 38.235 1.00 93.38 180 LYS A CA 1
ATOM 1358 C C . LYS A 1 180 ? -12.733 -0.446 37.402 1.00 93.38 180 LYS A C 1
ATOM 1360 O O . LYS A 1 180 ? -11.908 -0.759 36.550 1.00 93.38 180 LYS A O 1
ATOM 1365 N N . PRO A 1 181 ? -13.008 0.851 37.665 1.00 94.69 181 PRO A N 1
ATOM 1366 C CA . PRO A 1 181 ? -12.457 1.932 36.844 1.00 94.69 181 PRO A CA 1
ATOM 1367 C C . PRO A 1 181 ? -10.925 1.947 36.803 1.00 94.69 181 PRO A C 1
ATOM 1369 O O . PRO A 1 181 ? -10.331 2.215 35.762 1.00 94.69 181 PRO A O 1
ATOM 1372 N N . ALA A 1 182 ? -10.270 1.626 37.923 1.00 93.06 182 ALA A N 1
ATOM 1373 C CA . ALA A 1 182 ? -8.814 1.561 37.993 1.00 93.06 182 ALA A CA 1
ATOM 1374 C C . ALA A 1 182 ? -8.264 0.342 37.234 1.00 93.06 182 ALA A C 1
ATOM 1376 O O . ALA A 1 182 ? -7.252 0.445 36.540 1.00 93.06 182 ALA A O 1
ATOM 1377 N N . THR A 1 183 ? -8.939 -0.805 37.340 1.00 93.56 183 THR A N 1
ATOM 1378 C CA . THR A 1 183 ? -8.573 -2.026 36.610 1.00 93.56 183 THR A CA 1
ATOM 1379 C C . THR A 1 183 ? -8.752 -1.858 35.102 1.00 93.56 183 THR A C 1
ATOM 1381 O O . THR A 1 183 ? -7.843 -2.191 34.341 1.00 93.56 183 THR A O 1
ATOM 1384 N N . ASP A 1 184 ? -9.869 -1.278 34.670 1.00 95.06 184 ASP A N 1
ATOM 1385 C CA . ASP A 1 184 ? -10.172 -1.033 33.260 1.00 95.06 184 ASP A CA 1
ATOM 1386 C C . ASP A 1 184 ? -9.207 -0.007 32.655 1.00 95.06 184 ASP A C 1
ATOM 1388 O O . ASP A 1 184 ? -8.701 -0.204 31.549 1.00 95.06 184 ASP A O 1
ATOM 1392 N N . ALA A 1 185 ? -8.862 1.048 33.403 1.00 95.88 185 ALA A N 1
ATOM 1393 C CA . ALA A 1 185 ? -7.846 2.010 32.985 1.00 95.88 185 ALA A CA 1
ATOM 1394 C C . ALA A 1 185 ? -6.470 1.346 32.808 1.00 95.88 185 ALA A C 1
ATOM 1396 O O . ALA A 1 185 ? -5.807 1.558 31.791 1.00 95.88 185 ALA A O 1
ATOM 1397 N N . ALA A 1 186 ? -6.048 0.497 33.752 1.00 95.56 186 ALA A N 1
ATOM 1398 C CA . ALA A 1 186 ? -4.787 -0.236 33.645 1.00 95.56 186 ALA A CA 1
ATOM 1399 C C . ALA A 1 186 ? -4.774 -1.195 32.440 1.00 95.56 186 ALA A C 1
ATOM 1401 O O . ALA A 1 186 ? -3.783 -1.267 31.708 1.00 95.56 186 ALA A O 1
ATOM 1402 N N . ALA A 1 187 ? -5.883 -1.899 32.191 1.00 96.25 187 ALA A N 1
ATOM 1403 C CA . ALA A 1 187 ? -6.039 -2.755 31.018 1.00 96.25 187 ALA A CA 1
ATOM 1404 C C . ALA A 1 187 ? -5.969 -1.948 29.709 1.00 96.25 187 ALA A C 1
ATOM 1406 O O . ALA A 1 187 ? -5.265 -2.345 28.777 1.00 96.25 187 ALA A O 1
ATOM 1407 N N . GLY A 1 188 ? -6.627 -0.785 29.662 1.00 96.50 188 GLY A N 1
ATOM 1408 C CA . GLY A 1 188 ? -6.585 0.136 28.527 1.00 96.50 188 GLY A CA 1
ATOM 1409 C C . GLY A 1 188 ? -5.169 0.626 28.216 1.00 96.50 188 GLY A C 1
ATOM 1410 O O . GLY A 1 188 ? -4.732 0.556 27.068 1.00 96.50 188 GLY A O 1
ATOM 1411 N N . VAL A 1 189 ? -4.411 1.040 29.235 1.00 97.00 189 VAL A N 1
ATOM 1412 C CA . VAL A 1 189 ? -3.013 1.479 29.071 1.00 97.00 189 VAL A CA 1
ATOM 1413 C C . VAL A 1 189 ? -2.131 0.348 28.544 1.00 97.00 189 VAL A C 1
ATOM 1415 O O . VAL A 1 189 ? -1.353 0.556 27.613 1.00 97.00 189 VAL A O 1
ATOM 1418 N N . ASN A 1 190 ? -2.267 -0.862 29.090 1.00 96.94 190 ASN A N 1
ATOM 1419 C CA . ASN A 1 190 ? -1.493 -2.016 28.6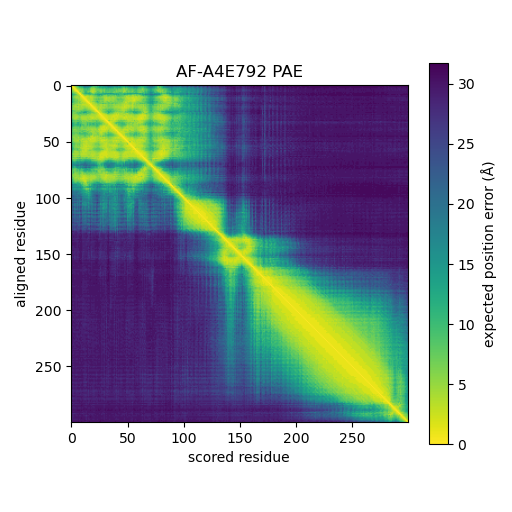29 1.00 96.94 190 ASN A CA 1
ATOM 1420 C C . ASN A 1 190 ? -1.791 -2.365 27.168 1.00 96.94 190 ASN A C 1
ATOM 1422 O O . ASN A 1 190 ? -0.869 -2.661 26.405 1.00 96.94 190 ASN A O 1
ATOM 1426 N N . LYS A 1 191 ? -3.063 -2.287 26.766 1.00 97.38 191 LYS A N 1
ATOM 1427 C CA . LYS A 1 191 ? -3.478 -2.491 25.377 1.00 97.38 191 LYS A CA 1
ATOM 1428 C C . LYS A 1 191 ? -2.818 -1.472 24.448 1.00 97.38 191 LYS A C 1
ATOM 1430 O O . LYS A 1 191 ? -2.120 -1.873 23.520 1.00 97.38 191 LYS A O 1
ATOM 1435 N N . VAL A 1 192 ? -2.960 -0.180 24.748 1.00 97.75 192 VAL A N 1
ATOM 1436 C CA . VAL A 1 192 ? -2.377 0.904 23.938 1.00 97.75 192 VAL A CA 1
ATOM 1437 C C . VAL A 1 192 ? -0.856 0.776 23.853 1.00 97.75 192 VAL A C 1
ATOM 1439 O O . VAL A 1 192 ? -0.276 0.950 22.785 1.00 97.75 192 VAL A O 1
ATOM 1442 N N . ASN A 1 193 ? -0.186 0.416 24.948 1.00 98.00 193 ASN A N 1
ATOM 1443 C CA . ASN A 1 193 ? 1.265 0.244 24.953 1.00 98.00 193 ASN A CA 1
ATOM 1444 C C . ASN A 1 193 ? 1.719 -0.914 24.047 1.00 98.00 193 ASN A C 1
ATOM 1446 O O . ASN A 1 193 ? 2.747 -0.822 23.376 1.00 98.00 193 ASN A O 1
ATOM 1450 N N . ASN A 1 194 ? 0.954 -2.006 24.004 1.00 97.81 194 ASN A N 1
ATOM 1451 C CA . ASN A 1 194 ? 1.245 -3.131 23.118 1.00 97.81 194 ASN A CA 1
ATOM 1452 C C . ASN A 1 194 ? 1.003 -2.773 21.646 1.00 97.81 194 ASN A C 1
ATOM 1454 O O . ASN A 1 194 ? 1.859 -3.064 20.810 1.00 97.81 194 ASN A O 1
ATOM 1458 N N . GLU A 1 195 ? -0.102 -2.091 21.339 1.00 97.69 195 GLU A N 1
ATOM 1459 C CA . GLU A 1 195 ? -0.388 -1.576 19.993 1.00 97.69 195 GLU A CA 1
ATOM 1460 C C . GLU A 1 195 ? 0.706 -0.605 19.531 1.00 97.69 195 GLU A C 1
ATOM 1462 O O . GLU A 1 195 ? 1.213 -0.719 18.417 1.00 97.69 195 GLU A O 1
ATOM 1467 N N . PHE A 1 196 ? 1.155 0.293 20.411 1.00 97.94 196 PHE A N 1
ATOM 1468 C CA . PHE A 1 196 ? 2.232 1.232 20.112 1.00 97.94 196 PHE A CA 1
ATOM 1469 C C . PHE A 1 196 ? 3.560 0.524 19.814 1.00 97.94 196 PHE A C 1
ATOM 1471 O O . PHE A 1 196 ? 4.250 0.884 18.861 1.00 97.94 196 PHE A O 1
ATOM 1478 N N . LYS A 1 197 ? 3.917 -0.515 20.580 1.00 98.06 197 LYS A N 1
ATOM 1479 C CA . LYS A 1 197 ? 5.119 -1.327 20.311 1.00 98.06 197 LYS A CA 1
ATOM 1480 C C . LYS A 1 197 ? 5.054 -2.006 18.944 1.00 98.06 197 LYS A C 1
ATOM 1482 O O . LYS A 1 197 ? 6.044 -1.990 18.216 1.00 98.06 197 LYS A O 1
ATOM 1487 N N . GLN A 1 198 ? 3.902 -2.579 18.596 1.00 97.69 198 GLN A N 1
ATOM 1488 C CA . GLN A 1 198 ? 3.693 -3.211 17.291 1.00 97.69 198 GLN A CA 1
ATOM 1489 C C . GLN A 1 198 ? 3.775 -2.188 16.157 1.00 97.69 198 GLN A C 1
ATOM 1491 O O . GLN A 1 198 ? 4.478 -2.414 15.173 1.00 97.69 198 GLN A O 1
ATOM 1496 N N . LEU A 1 199 ? 3.119 -1.036 16.320 1.00 98.12 199 LEU A N 1
ATOM 1497 C CA . LEU A 1 199 ? 3.149 0.041 15.338 1.00 98.12 199 LEU A CA 1
ATOM 1498 C C . LEU A 1 199 ? 4.573 0.556 15.125 1.00 98.12 199 LEU A C 1
ATOM 1500 O O . LEU A 1 199 ? 4.999 0.719 13.986 1.00 98.12 199 LEU A O 1
ATOM 1504 N N . LYS A 1 200 ? 5.336 0.747 16.204 1.00 98.25 200 LYS A N 1
ATOM 1505 C CA . LYS A 1 200 ? 6.733 1.179 16.129 1.00 98.25 200 LYS A CA 1
ATOM 1506 C C . LYS A 1 200 ? 7.583 0.201 15.312 1.00 98.25 200 LYS A C 1
ATOM 1508 O O . LYS A 1 200 ? 8.278 0.633 14.398 1.00 98.25 200 LYS A O 1
ATOM 1513 N N . ALA A 1 201 ? 7.476 -1.100 15.585 1.00 97.88 201 ALA A N 1
ATOM 1514 C CA . ALA A 1 201 ? 8.200 -2.127 14.833 1.00 97.88 201 ALA A CA 1
ATOM 1515 C C . ALA A 1 201 ? 7.793 -2.161 13.346 1.00 97.88 201 ALA A C 1
ATOM 1517 O O . ALA A 1 201 ? 8.640 -2.298 12.461 1.00 97.88 201 ALA A O 1
ATOM 1518 N N . SER A 1 202 ? 6.498 -1.988 13.059 1.00 98.12 202 SER A N 1
ATOM 1519 C CA . SER A 1 202 ? 5.995 -1.902 11.686 1.00 98.12 202 SER A CA 1
ATOM 1520 C C . SER A 1 202 ? 6.540 -0.677 10.949 1.00 98.12 202 SER A C 1
ATOM 1522 O O . SER A 1 202 ? 6.901 -0.790 9.780 1.00 98.12 202 SER A O 1
ATOM 1524 N N . VAL A 1 203 ? 6.607 0.481 11.611 1.00 98.44 203 VAL A N 1
ATOM 1525 C CA . VAL A 1 203 ? 7.146 1.720 11.030 1.00 98.44 203 VAL A CA 1
ATOM 1526 C C . VAL A 1 203 ? 8.643 1.592 10.769 1.00 98.44 203 VAL A C 1
ATOM 1528 O O . VAL A 1 203 ? 9.096 1.958 9.691 1.00 98.44 203 VAL A O 1
ATOM 1531 N N . GLU A 1 204 ? 9.405 1.034 11.712 1.00 98.38 204 GLU A N 1
ATOM 1532 C CA . GLU A 1 204 ? 10.842 0.789 11.533 1.00 98.38 204 GLU A CA 1
ATOM 1533 C C . GLU A 1 204 ? 11.114 -0.124 10.326 1.00 98.38 204 GLU A C 1
ATOM 1535 O O . GLU A 1 204 ? 12.016 0.149 9.534 1.00 98.38 204 GLU A O 1
ATOM 1540 N N . THR A 1 205 ? 10.295 -1.163 10.141 1.00 98.19 205 THR A N 1
ATOM 1541 C CA . THR A 1 205 ? 10.394 -2.064 8.982 1.00 98.19 205 THR A CA 1
ATOM 1542 C C . THR A 1 205 ? 10.056 -1.336 7.680 1.00 98.19 205 THR A C 1
ATOM 1544 O O . THR A 1 205 ? 10.844 -1.360 6.739 1.00 98.19 205 THR A O 1
ATOM 1547 N N . ALA A 1 206 ? 8.930 -0.617 7.639 1.00 98.31 206 ALA A N 1
ATOM 1548 C CA . ALA A 1 206 ? 8.502 0.113 6.447 1.00 98.31 206 ALA A CA 1
ATOM 1549 C C . ALA A 1 206 ? 9.508 1.198 6.029 1.00 98.31 206 ALA A C 1
ATOM 1551 O O . ALA A 1 206 ? 9.748 1.411 4.840 1.00 98.31 206 ALA A O 1
ATOM 1552 N N . GLU A 1 207 ? 10.118 1.879 6.999 1.00 98.38 207 GLU A N 1
ATOM 1553 C CA . GLU A 1 207 ? 11.121 2.905 6.730 1.00 98.38 207 GLU A CA 1
ATOM 1554 C C . GLU A 1 207 ? 12.424 2.301 6.194 1.00 98.38 207 GLU A C 1
ATOM 1556 O O . GLU A 1 207 ? 13.041 2.871 5.290 1.00 98.38 207 GLU A O 1
ATOM 1561 N N . LYS A 1 208 ? 12.811 1.118 6.685 1.00 98.38 208 LYS A N 1
ATOM 1562 C CA . LYS A 1 208 ? 13.933 0.354 6.132 1.00 98.38 208 LYS A CA 1
ATOM 1563 C C . LYS A 1 208 ? 13.665 -0.047 4.680 1.00 98.38 208 LYS A C 1
ATOM 1565 O O . LYS A 1 208 ? 14.498 0.231 3.821 1.00 98.38 208 LYS A O 1
ATOM 1570 N N . ASP A 1 209 ? 12.488 -0.595 4.388 1.00 98.44 209 ASP A N 1
ATOM 1571 C CA . ASP A 1 209 ? 12.108 -0.996 3.028 1.00 98.44 209 ASP A CA 1
ATOM 1572 C C . ASP A 1 209 ? 12.086 0.204 2.067 1.00 98.44 209 ASP A C 1
ATOM 1574 O O . ASP A 1 209 ? 12.580 0.127 0.939 1.00 98.44 209 ASP A O 1
ATOM 1578 N N . ARG A 1 210 ? 11.568 1.354 2.524 1.00 98.62 210 ARG A N 1
ATOM 1579 C CA . ARG A 1 210 ? 11.591 2.614 1.767 1.00 98.62 210 ARG A CA 1
ATOM 1580 C C . ARG A 1 210 ? 13.024 3.063 1.472 1.00 98.62 210 ARG A C 1
ATOM 1582 O O . ARG A 1 210 ? 13.303 3.509 0.357 1.00 98.62 210 ARG A O 1
ATOM 1589 N N . ALA A 1 211 ? 13.919 2.975 2.455 1.00 98.62 211 ALA A N 1
ATOM 1590 C CA . ALA A 1 211 ? 15.320 3.352 2.301 1.00 98.62 211 ALA A CA 1
ATOM 1591 C C . ALA A 1 211 ? 16.058 2.432 1.315 1.00 98.62 211 ALA A C 1
ATOM 1593 O O . ALA A 1 211 ? 16.756 2.933 0.430 1.00 98.62 211 ALA A O 1
ATOM 1594 N N . ASP A 1 212 ? 15.849 1.118 1.411 1.00 98.38 212 ASP A N 1
ATOM 1595 C CA . ASP A 1 212 ? 16.452 0.121 0.521 1.00 98.38 212 ASP A CA 1
ATOM 1596 C C . ASP A 1 212 ? 15.936 0.284 -0.924 1.00 98.38 212 ASP A C 1
ATOM 1598 O O . ASP A 1 212 ? 16.714 0.276 -1.883 1.00 98.38 212 ASP A O 1
ATOM 1602 N N . ALA A 1 213 ? 14.635 0.546 -1.100 1.00 98.38 213 ALA A N 1
ATOM 1603 C CA . ALA A 1 213 ? 14.050 0.844 -2.408 1.00 98.38 213 ALA A CA 1
ATOM 1604 C C . ALA A 1 213 ? 14.627 2.129 -3.032 1.00 98.38 213 ALA A C 1
ATOM 1606 O O . ALA A 1 213 ? 14.938 2.166 -4.227 1.00 98.38 213 ALA A O 1
ATOM 1607 N N . GLU A 1 214 ? 14.802 3.182 -2.232 1.00 98.44 214 GLU A N 1
ATOM 1608 C CA . GLU A 1 214 ? 15.389 4.443 -2.686 1.00 98.44 214 GLU A CA 1
ATOM 1609 C C . GLU A 1 214 ? 16.879 4.291 -3.034 1.00 98.44 214 GLU A C 1
ATOM 1611 O O . GLU A 1 214 ? 17.345 4.886 -4.010 1.00 98.44 214 GLU A O 1
ATOM 1616 N N . ALA A 1 215 ? 17.623 3.461 -2.298 1.00 98.44 215 ALA A N 1
ATOM 1617 C CA . ALA A 1 215 ? 18.995 3.098 -2.647 1.00 98.44 215 ALA A CA 1
ATOM 1618 C C . ALA A 1 215 ? 19.047 2.388 -4.011 1.00 98.44 215 ALA A C 1
ATOM 1620 O O . ALA A 1 215 ? 19.766 2.834 -4.909 1.00 98.44 215 ALA A O 1
ATOM 1621 N N . GLY A 1 216 ? 18.193 1.381 -4.226 1.00 98.56 216 GLY A N 1
ATOM 1622 C CA . GLY A 1 216 ? 18.102 0.678 -5.509 1.00 98.56 216 GLY A CA 1
ATOM 1623 C C . GLY A 1 216 ? 17.690 1.587 -6.677 1.00 98.56 216 GLY A C 1
ATOM 1624 O O . GLY A 1 216 ? 18.189 1.444 -7.797 1.00 98.56 216 GLY A O 1
ATOM 1625 N N . ARG A 1 217 ? 16.817 2.578 -6.443 1.00 98.69 217 ARG A N 1
ATOM 1626 C CA . ARG A 1 217 ? 16.470 3.594 -7.453 1.00 98.69 217 ARG A CA 1
ATOM 1627 C C . ARG A 1 217 ? 17.689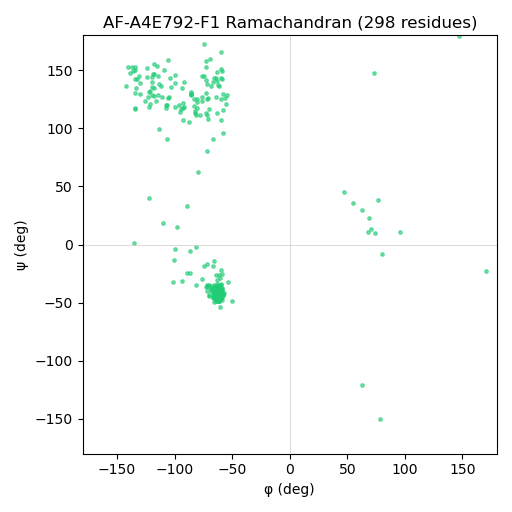 4.435 -7.849 1.00 98.69 217 ARG A C 1
ATOM 1629 O O . ARG A 1 217 ? 17.891 4.680 -9.039 1.00 98.69 217 ARG A O 1
ATOM 1636 N N . LYS A 1 218 ? 18.503 4.865 -6.879 1.00 98.56 218 LYS A N 1
ATOM 1637 C CA . LYS A 1 218 ? 19.720 5.666 -7.117 1.00 98.56 218 LYS A CA 1
ATOM 1638 C C . LYS A 1 218 ? 20.788 4.893 -7.888 1.00 98.56 218 LYS A C 1
ATOM 1640 O O . LYS A 1 218 ? 21.430 5.467 -8.769 1.00 98.56 218 LYS A O 1
ATOM 1645 N N . GLU A 1 219 ? 20.958 3.607 -7.599 1.00 98.44 219 GLU A N 1
ATOM 1646 C CA . GLU A 1 219 ? 21.881 2.738 -8.339 1.00 98.44 219 GLU A CA 1
ATOM 1647 C C . GLU A 1 219 ? 21.477 2.625 -9.812 1.00 98.44 219 GLU A C 1
ATOM 1649 O O . GLU A 1 219 ? 22.293 2.893 -10.695 1.00 98.44 219 GLU A O 1
ATOM 1654 N N . LYS A 1 220 ? 20.194 2.352 -10.083 1.00 98.31 220 LYS A N 1
ATOM 1655 C CA . LYS A 1 220 ? 19.656 2.297 -11.454 1.00 98.31 220 LYS A CA 1
ATOM 1656 C C . LYS A 1 220 ? 19.805 3.620 -12.199 1.00 98.31 220 LYS A C 1
ATOM 1658 O O . LYS A 1 220 ? 20.113 3.626 -13.389 1.00 98.31 220 LYS A O 1
ATOM 1663 N N . GLU A 1 221 ? 19.585 4.748 -11.526 1.00 98.31 221 GLU A N 1
ATOM 1664 C CA . GLU A 1 221 ? 19.770 6.066 -12.144 1.00 98.31 221 GLU A CA 1
ATOM 1665 C C . GLU A 1 221 ? 21.247 6.327 -12.475 1.00 98.31 221 GLU A C 1
ATOM 1667 O O . GLU A 1 221 ? 21.571 6.831 -13.550 1.00 98.31 221 GLU A O 1
ATOM 1672 N N . THR A 1 222 ? 22.154 5.902 -11.593 1.00 98.38 222 THR A N 1
ATOM 1673 C CA . THR A 1 222 ? 23.603 5.979 -11.826 1.00 98.38 222 THR A CA 1
ATOM 1674 C C . THR A 1 222 ? 24.018 5.124 -13.024 1.00 98.38 222 THR A C 1
ATOM 1676 O O . THR A 1 222 ? 24.781 5.581 -13.877 1.00 98.38 222 THR A O 1
ATOM 1679 N N . GLU A 1 223 ? 23.499 3.900 -13.125 1.00 98.56 223 GLU A N 1
ATOM 1680 C CA . GLU A 1 223 ? 23.750 3.006 -14.257 1.00 98.56 223 GLU A CA 1
ATOM 1681 C C . GLU A 1 223 ? 23.212 3.586 -15.569 1.00 98.56 223 GLU A C 1
ATOM 1683 O O . GLU A 1 223 ? 23.932 3.625 -16.569 1.00 98.56 223 GLU A O 1
ATOM 1688 N N . ARG A 1 224 ? 21.992 4.138 -15.562 1.00 98.56 224 ARG A N 1
ATOM 1689 C CA . ARG A 1 224 ? 21.427 4.832 -16.727 1.00 98.56 224 ARG A CA 1
ATOM 1690 C C . ARG A 1 224 ? 22.318 5.992 -17.173 1.00 98.56 224 ARG A C 1
ATOM 1692 O O . ARG A 1 224 ? 22.579 6.129 -18.367 1.00 98.56 224 ARG A O 1
ATOM 1699 N N . GLY A 1 225 ? 22.825 6.789 -16.230 1.00 98.62 225 GLY A N 1
ATOM 1700 C CA . GLY A 1 225 ? 23.751 7.885 -16.520 1.00 98.62 225 GLY A CA 1
ATOM 1701 C C . GLY A 1 225 ? 25.066 7.414 -17.156 1.00 98.62 225 GLY A C 1
ATOM 1702 O O . GLY A 1 225 ? 25.547 8.028 -18.115 1.00 98.62 225 GLY A O 1
ATOM 1703 N N . ARG A 1 226 ? 25.628 6.294 -16.678 1.00 98.44 226 ARG A N 1
ATOM 1704 C CA . ARG A 1 226 ? 26.817 5.667 -17.283 1.00 98.44 226 ARG A CA 1
ATOM 1705 C C . ARG A 1 226 ? 26.528 5.174 -18.699 1.00 98.44 226 ARG A C 1
ATOM 1707 O O . ARG A 1 226 ? 27.264 5.528 -19.617 1.00 98.44 226 ARG A O 1
ATOM 1714 N N . ASN A 1 227 ? 25.428 4.451 -18.896 1.00 98.25 227 ASN A N 1
ATOM 1715 C CA . ASN A 1 227 ? 25.038 3.924 -20.205 1.00 98.25 227 ASN A CA 1
ATOM 1716 C C . ASN A 1 227 ? 24.807 5.041 -21.229 1.00 98.25 227 ASN A C 1
ATOM 1718 O O . ASN A 1 227 ? 25.263 4.944 -22.366 1.00 98.25 227 ASN A O 1
ATOM 1722 N N . GLU A 1 228 ? 24.166 6.139 -20.826 1.00 98.50 228 GLU A N 1
ATOM 1723 C CA . GLU A 1 228 ? 23.969 7.299 -21.699 1.00 98.50 228 GLU A CA 1
ATOM 1724 C C . GLU A 1 228 ? 25.295 7.990 -22.051 1.00 98.50 228 GLU A C 1
ATOM 1726 O O . GLU A 1 228 ? 25.481 8.460 -23.176 1.00 98.50 228 GLU A O 1
ATOM 1731 N N . THR A 1 229 ? 26.252 8.015 -21.121 1.00 98.50 229 THR A N 1
ATOM 1732 C CA . THR A 1 229 ? 27.603 8.530 -21.381 1.00 98.50 229 THR A CA 1
ATOM 1733 C C . THR A 1 229 ? 28.340 7.665 -22.404 1.00 98.50 229 THR A C 1
ATOM 1735 O O . THR A 1 229 ? 28.908 8.197 -23.359 1.00 98.50 229 THR A O 1
ATOM 1738 N N . GLU A 1 230 ? 28.290 6.341 -22.260 1.00 98.50 230 GLU A N 1
ATOM 1739 C CA . GLU A 1 230 ? 28.910 5.411 -23.210 1.00 98.50 230 GLU A CA 1
ATOM 1740 C C . GLU A 1 230 ? 28.241 5.468 -24.587 1.00 98.50 230 GLU A C 1
ATOM 1742 O O . GLU A 1 230 ? 28.930 5.549 -25.605 1.00 98.50 230 GLU A O 1
ATOM 1747 N N . ARG A 1 231 ? 26.907 5.563 -24.641 1.00 98.69 231 ARG A N 1
ATOM 1748 C CA . ARG A 1 231 ? 26.171 5.772 -25.896 1.00 98.69 231 ARG A CA 1
ATOM 1749 C C . ARG A 1 231 ? 26.620 7.051 -26.608 1.00 98.69 231 ARG A C 1
ATOM 1751 O O . ARG A 1 231 ? 26.826 7.036 -27.821 1.00 98.69 231 ARG A O 1
ATOM 1758 N N . LYS A 1 232 ? 26.808 8.155 -25.873 1.00 98.50 232 LYS A N 1
ATOM 1759 C CA . LYS A 1 232 ? 27.318 9.420 -26.434 1.00 98.50 232 LYS A CA 1
ATOM 1760 C C . LYS A 1 232 ? 28.741 9.282 -26.977 1.00 98.50 232 LYS A C 1
ATOM 1762 O O . LYS A 1 232 ? 29.013 9.797 -28.060 1.00 98.50 232 L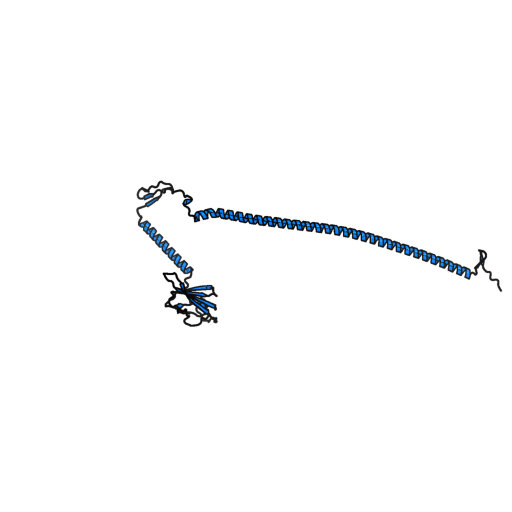YS A O 1
ATOM 1767 N N . LYS A 1 233 ? 29.634 8.580 -26.269 1.00 98.31 233 LYS A N 1
ATOM 1768 C CA . LYS A 1 233 ? 31.004 8.309 -26.746 1.00 98.31 233 LYS A CA 1
ATOM 1769 C C . LYS A 1 233 ? 30.999 7.458 -28.015 1.00 98.31 233 LYS A C 1
ATOM 1771 O O . LYS A 1 233 ? 31.690 7.798 -28.972 1.00 98.31 233 LYS A O 1
ATOM 1776 N N . ALA A 1 234 ? 30.190 6.400 -28.047 1.00 98.44 234 ALA A N 1
ATOM 1777 C CA . ALA A 1 234 ? 30.046 5.537 -29.216 1.00 98.44 234 ALA A CA 1
ATOM 1778 C C . ALA A 1 234 ? 29.518 6.315 -30.432 1.00 98.44 234 ALA A C 1
ATOM 1780 O O . ALA A 1 234 ? 30.071 6.206 -31.525 1.00 98.44 234 ALA A O 1
ATOM 1781 N N . GLU A 1 235 ? 28.507 7.165 -30.237 1.00 98.38 235 GLU A N 1
ATOM 1782 C CA . GLU A 1 235 ? 27.958 8.007 -31.305 1.00 98.38 235 GLU A CA 1
ATOM 1783 C C . GLU A 1 235 ? 28.972 9.048 -31.807 1.00 98.38 235 GLU A C 1
ATOM 1785 O O . GLU A 1 235 ? 29.059 9.295 -33.010 1.00 98.38 235 GLU A O 1
ATOM 1790 N N . ALA A 1 236 ? 29.786 9.628 -30.918 1.00 98.44 236 ALA A N 1
ATOM 1791 C CA . ALA A 1 236 ? 30.886 10.503 -31.320 1.00 98.44 236 ALA A CA 1
ATOM 1792 C C . ALA A 1 236 ? 31.931 9.747 -32.160 1.00 98.44 236 ALA A C 1
ATOM 1794 O O . ALA A 1 236 ? 32.334 10.233 -33.216 1.00 98.44 236 ALA A O 1
ATOM 1795 N N . GLY A 1 237 ? 32.309 8.533 -31.746 1.00 98.50 237 GLY A N 1
ATOM 1796 C CA . GLY A 1 237 ? 33.212 7.667 -32.509 1.00 98.50 237 GLY A CA 1
ATOM 1797 C C . GLY A 1 237 ? 32.665 7.320 -33.896 1.00 98.50 237 GLY A C 1
ATOM 1798 O O . GLY A 1 237 ? 33.385 7.440 -34.888 1.00 98.50 237 GLY A O 1
ATOM 1799 N N . ARG A 1 238 ? 31.373 6.976 -33.986 1.00 98.69 238 ARG A N 1
ATOM 1800 C CA . ARG A 1 238 ? 30.683 6.718 -35.259 1.00 98.69 238 ARG A CA 1
ATOM 1801 C C . ARG A 1 238 ? 30.743 7.932 -36.186 1.00 98.69 238 ARG A C 1
ATOM 1803 O O . ARG A 1 238 ? 31.055 7.772 -37.360 1.00 98.69 238 ARG A O 1
ATOM 1810 N N . LYS A 1 239 ? 30.487 9.141 -35.672 1.00 98.56 239 LYS A N 1
ATOM 1811 C CA . LYS A 1 239 ? 30.567 10.384 -36.461 1.00 98.56 239 LYS A CA 1
ATOM 1812 C C . LYS A 1 239 ? 31.971 10.644 -36.997 1.00 98.56 239 LYS A C 1
ATOM 1814 O O . LYS A 1 239 ? 32.106 10.968 -38.171 1.00 98.56 239 LYS A O 1
ATOM 1819 N N . THR A 1 240 ? 33.002 10.466 -36.176 1.00 98.38 240 THR A N 1
ATOM 1820 C CA . THR A 1 240 ? 34.396 10.630 -36.617 1.00 98.38 240 THR A CA 1
ATOM 1821 C C . THR A 1 240 ? 34.767 9.614 -37.698 1.00 98.38 240 THR A C 1
ATOM 1823 O O . THR A 1 240 ? 35.396 9.970 -38.694 1.00 98.38 240 THR A O 1
ATOM 1826 N N . ALA A 1 241 ? 34.358 8.351 -37.536 1.00 98.44 241 ALA A N 1
ATOM 1827 C CA . ALA A 1 241 ? 34.590 7.312 -38.537 1.00 98.44 241 ALA A CA 1
ATOM 1828 C C . ALA A 1 241 ? 33.865 7.617 -39.858 1.00 98.44 241 ALA A C 1
ATOM 1830 O O . ALA A 1 241 ? 34.442 7.450 -40.930 1.00 98.44 241 ALA A O 1
ATOM 1831 N N . GLU A 1 242 ? 32.630 8.113 -39.777 1.00 98.44 242 GLU A N 1
ATOM 1832 C CA . GLU A 1 242 ? 31.831 8.508 -40.936 1.00 98.44 242 GLU A CA 1
ATOM 1833 C C . GLU A 1 242 ? 32.466 9.683 -41.693 1.00 98.44 242 GLU A C 1
ATOM 1835 O O . GLU A 1 242 ? 32.677 9.599 -42.899 1.00 98.44 242 GLU A O 1
ATOM 1840 N N . GLN A 1 243 ? 32.890 10.728 -40.978 1.00 98.50 243 GLN A N 1
ATOM 1841 C CA . GLN A 1 243 ? 33.614 11.860 -41.567 1.00 98.50 243 GLN A CA 1
ATOM 1842 C C . GLN A 1 243 ? 34.898 11.415 -42.273 1.00 98.50 243 GLN A C 1
ATOM 1844 O O . GLN A 1 243 ? 35.199 11.866 -43.378 1.00 98.50 243 GLN A O 1
ATOM 1849 N N . LYS A 1 244 ? 35.651 10.494 -41.658 1.00 98.38 244 LYS A N 1
ATOM 1850 C CA . LYS A 1 244 ? 36.852 9.931 -42.276 1.00 98.38 244 LYS A CA 1
ATOM 1851 C C . LYS A 1 244 ? 36.519 9.149 -43.548 1.00 98.38 244 LYS A C 1
ATOM 1853 O O . LYS A 1 244 ? 37.218 9.302 -44.545 1.00 98.38 244 LYS A O 1
ATOM 1858 N N . ARG A 1 245 ? 35.450 8.349 -43.537 1.00 98.56 245 ARG A N 1
ATOM 1859 C CA . ARG A 1 245 ? 34.978 7.600 -44.711 1.00 98.56 245 ARG A CA 1
ATOM 1860 C C . ARG A 1 245 ? 34.631 8.536 -45.870 1.00 98.56 245 ARG A C 1
ATOM 1862 O O . ARG A 1 245 ? 35.055 8.285 -46.996 1.00 98.56 245 ARG A O 1
ATOM 1869 N N . GLU A 1 246 ? 33.904 9.619 -45.602 1.00 98.38 246 GLU A N 1
ATOM 1870 C CA . GLU A 1 246 ? 33.549 10.635 -46.603 1.00 98.38 246 GLU A CA 1
ATOM 1871 C C . GLU A 1 246 ? 34.787 11.342 -47.170 1.00 98.38 246 GLU A C 1
ATOM 1873 O O . GLU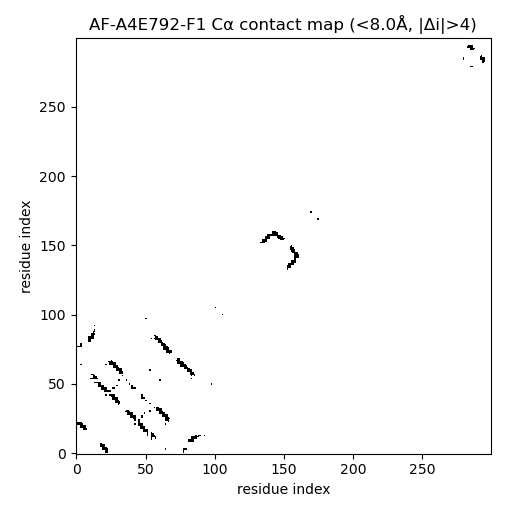 A 1 246 ? 34.908 11.516 -48.387 1.00 98.38 246 GLU A O 1
ATOM 1878 N N . GLN A 1 247 ? 35.739 11.699 -46.305 1.00 98.12 247 GLN A N 1
ATOM 1879 C CA . GLN A 1 247 ? 37.000 12.313 -46.714 1.00 98.12 247 GLN A CA 1
ATOM 1880 C C . GLN A 1 247 ? 37.833 11.366 -47.589 1.00 98.12 247 GLN A C 1
ATOM 1882 O O . GLN A 1 247 ? 38.284 11.763 -48.666 1.00 98.12 247 GLN A O 1
ATOM 1887 N N . ASP A 1 248 ? 38.011 10.117 -47.154 1.00 98.38 248 ASP A N 1
ATOM 1888 C CA . ASP A 1 248 ? 38.780 9.103 -47.879 1.00 98.38 248 ASP A CA 1
ATOM 1889 C C . ASP A 1 248 ? 38.113 8.786 -49.235 1.00 98.38 248 ASP A C 1
ATOM 1891 O O . ASP A 1 248 ? 38.798 8.699 -50.256 1.00 98.38 248 ASP A O 1
ATOM 1895 N N . SER A 1 249 ? 36.775 8.726 -49.289 1.00 98.19 249 SER A N 1
ATOM 1896 C CA . SER A 1 249 ? 36.018 8.560 -50.538 1.00 98.19 249 SER A CA 1
ATOM 1897 C C . SER A 1 249 ? 36.178 9.751 -51.487 1.00 98.19 249 SER A C 1
ATOM 1899 O O . SER A 1 249 ? 36.336 9.564 -52.693 1.00 98.19 249 SER A O 1
ATOM 1901 N N . THR A 1 250 ? 36.143 10.978 -50.963 1.00 98.25 250 THR A N 1
ATOM 1902 C CA . THR A 1 250 ? 36.328 12.199 -51.764 1.00 98.25 250 THR A CA 1
ATOM 1903 C C . THR A 1 250 ? 37.730 12.246 -52.360 1.00 98.25 250 THR A C 1
ATOM 1905 O O . THR A 1 250 ? 37.896 12.546 -53.543 1.00 98.25 250 THR A O 1
ATOM 1908 N N . LYS A 1 251 ? 38.742 11.892 -51.561 1.00 98.19 251 LYS A N 1
ATOM 1909 C CA . LYS A 1 251 ? 40.128 11.809 -52.018 1.00 98.19 251 LYS A CA 1
ATOM 1910 C C . LYS A 1 251 ? 40.296 10.751 -53.109 1.00 98.19 251 LYS A C 1
ATOM 1912 O O . LYS A 1 251 ? 40.857 11.058 -54.153 1.00 98.19 251 LYS A O 1
ATOM 1917 N N . ALA A 1 252 ? 39.750 9.551 -52.911 1.00 98.31 252 ALA A N 1
ATOM 1918 C CA . ALA A 1 252 ? 39.812 8.487 -53.911 1.00 98.31 252 ALA A CA 1
ATOM 1919 C C . ALA A 1 252 ? 39.167 8.899 -55.248 1.00 98.31 252 ALA A C 1
ATOM 1921 O O . ALA A 1 252 ? 39.697 8.585 -56.313 1.00 98.31 252 ALA A O 1
ATOM 1922 N N . LEU A 1 253 ? 38.053 9.641 -55.206 1.00 98.00 253 LEU A N 1
ATOM 1923 C CA . LEU A 1 253 ? 37.408 10.177 -56.407 1.00 98.00 253 LEU A CA 1
ATOM 1924 C C . LEU A 1 253 ? 38.294 11.210 -57.121 1.00 98.00 253 LEU A C 1
ATOM 1926 O O . LEU A 1 253 ? 38.424 11.160 -58.343 1.00 98.00 253 LEU A O 1
ATOM 1930 N N . ALA A 1 254 ? 38.918 12.123 -56.372 1.00 98.06 254 ALA A N 1
ATOM 1931 C CA . ALA A 1 254 ? 39.832 13.119 -56.927 1.00 98.06 254 ALA A CA 1
ATOM 1932 C C . ALA A 1 254 ? 41.067 12.464 -57.571 1.00 98.06 254 ALA A C 1
ATOM 1934 O O . ALA A 1 254 ? 41.422 12.801 -58.702 1.00 98.06 254 ALA A O 1
ATOM 1935 N N . ASP A 1 255 ? 41.665 11.480 -56.895 1.00 98.00 255 ASP A N 1
ATOM 1936 C CA . ASP A 1 255 ? 42.811 10.720 -57.400 1.00 98.00 255 ASP A CA 1
ATOM 1937 C C . ASP A 1 255 ? 42.441 9.959 -58.690 1.00 98.00 255 ASP A C 1
ATOM 1939 O O . ASP A 1 255 ? 43.183 9.992 -59.675 1.00 98.00 255 ASP A O 1
ATOM 1943 N N . ALA A 1 256 ? 41.252 9.342 -58.742 1.00 97.94 256 ALA A N 1
ATOM 1944 C CA . ALA A 1 256 ? 40.752 8.663 -59.940 1.00 97.94 256 ALA A CA 1
ATOM 1945 C C . ALA A 1 256 ? 40.505 9.629 -61.114 1.00 97.94 256 ALA A C 1
ATOM 1947 O O . ALA A 1 256 ? 40.829 9.314 -62.262 1.00 97.94 256 ALA A O 1
ATOM 1948 N N . GLN A 1 257 ? 39.959 10.820 -60.847 1.00 97.75 257 GLN A N 1
ATOM 1949 C CA . GLN A 1 257 ? 39.758 11.856 -61.866 1.00 97.75 257 GLN A CA 1
ATOM 1950 C C . GLN A 1 257 ? 41.087 12.388 -62.416 1.00 97.75 257 GLN A C 1
ATOM 1952 O O . GLN A 1 257 ? 41.210 12.587 -63.628 1.00 97.75 257 GLN A O 1
ATOM 1957 N N . ALA A 1 258 ? 42.084 12.591 -61.550 1.00 97.88 258 ALA A N 1
ATOM 1958 C CA . ALA A 1 258 ? 43.427 12.992 -61.955 1.00 97.88 258 ALA A CA 1
ATOM 1959 C C . ALA A 1 258 ? 44.073 11.926 -62.853 1.00 97.88 258 ALA A C 1
ATOM 1961 O O . ALA A 1 258 ? 44.493 12.239 -63.967 1.00 97.88 258 ALA A O 1
ATOM 1962 N N . ALA A 1 259 ? 44.031 10.656 -62.439 1.00 97.81 259 ALA A N 1
ATOM 1963 C CA . ALA A 1 259 ? 44.552 9.543 -63.230 1.00 97.81 259 ALA A CA 1
ATOM 1964 C C . ALA A 1 259 ? 43.876 9.431 -64.610 1.00 97.81 259 ALA A C 1
ATOM 1966 O O . ALA A 1 259 ? 44.547 9.202 -65.618 1.00 97.81 259 ALA A O 1
ATOM 1967 N N . LEU A 1 260 ? 42.557 9.645 -64.689 1.00 97.69 260 LEU A N 1
ATOM 1968 C CA . LEU A 1 260 ? 41.824 9.647 -65.959 1.00 97.69 260 LEU A CA 1
ATOM 1969 C C . LEU A 1 260 ? 42.268 10.798 -66.873 1.00 97.69 260 LEU A C 1
ATOM 1971 O O . LEU A 1 260 ? 42.431 10.603 -68.080 1.00 97.69 260 LEU A O 1
ATOM 1975 N N . LYS A 1 261 ? 42.488 11.994 -66.316 1.00 97.62 261 LYS A N 1
ATOM 1976 C CA . LYS A 1 261 ? 42.993 13.153 -67.066 1.00 97.62 261 LYS A CA 1
ATOM 1977 C C . LYS A 1 261 ? 44.400 12.898 -67.613 1.00 97.62 261 LYS A C 1
ATOM 1979 O O . LYS A 1 261 ? 44.656 13.200 -68.784 1.00 97.62 261 LYS A O 1
ATOM 1984 N N . ASP A 1 262 ? 45.277 12.318 -66.803 1.00 97.06 262 ASP A N 1
ATOM 1985 C CA . ASP A 1 262 ? 46.643 11.977 -67.203 1.00 97.06 262 ASP A CA 1
ATOM 1986 C C . ASP A 1 262 ? 46.640 10.912 -68.304 1.00 97.06 262 ASP A C 1
ATOM 1988 O O . ASP A 1 262 ? 47.284 11.089 -69.340 1.00 97.06 262 ASP A O 1
ATOM 1992 N N . ALA A 1 263 ? 45.824 9.863 -68.154 1.00 97.31 263 ALA A N 1
ATOM 1993 C CA . ALA A 1 263 ? 45.641 8.830 -69.171 1.00 97.31 263 ALA A CA 1
ATOM 1994 C C . ALA A 1 263 ? 45.100 9.404 -70.491 1.00 97.31 263 ALA A C 1
ATOM 1996 O O . ALA A 1 263 ? 45.603 9.075 -71.567 1.00 97.31 263 ALA A O 1
ATOM 1997 N N . LYS A 1 264 ? 44.116 10.312 -70.429 1.00 97.62 264 LYS A N 1
ATOM 1998 C CA . LYS A 1 264 ? 43.577 10.997 -71.615 1.00 97.62 264 LYS A CA 1
ATOM 1999 C C . LYS A 1 264 ? 44.640 11.848 -72.309 1.00 97.62 264 LYS A C 1
ATOM 2001 O O . LYS A 1 264 ? 44.721 11.848 -73.534 1.00 97.62 264 LYS A O 1
ATOM 2006 N N . THR A 1 265 ? 45.462 12.553 -71.537 1.00 97.00 265 THR A N 1
ATOM 2007 C CA . THR A 1 265 ? 46.562 13.369 -72.070 1.00 97.00 265 THR A CA 1
ATOM 2008 C C . THR A 1 265 ? 47.610 12.491 -72.752 1.00 97.00 265 THR A C 1
ATOM 2010 O O . THR A 1 265 ? 48.011 12.776 -73.879 1.00 97.00 265 THR A O 1
ATOM 2013 N N . ALA A 1 266 ? 48.001 11.381 -72.121 1.00 96.19 266 ALA A N 1
ATOM 2014 C CA . ALA A 1 266 ? 48.909 10.407 -72.716 1.00 96.19 266 ALA A CA 1
ATOM 2015 C C . ALA A 1 266 ? 48.345 9.828 -74.025 1.00 96.19 266 ALA A C 1
ATOM 2017 O O . ALA A 1 266 ? 49.059 9.778 -75.025 1.00 96.19 266 ALA A O 1
ATOM 2018 N N . ALA A 1 267 ? 47.059 9.464 -74.054 1.00 95.75 267 ALA A N 1
ATOM 2019 C CA . ALA A 1 267 ? 46.396 8.958 -75.255 1.00 95.75 267 ALA A CA 1
ATOM 2020 C C . ALA A 1 267 ? 46.405 9.978 -76.409 1.00 95.75 267 ALA A C 1
ATOM 2022 O O . ALA A 1 267 ? 46.734 9.618 -77.538 1.00 95.75 267 ALA A O 1
ATOM 2023 N N . LEU A 1 268 ? 46.113 11.254 -76.129 1.00 96.06 268 LEU A N 1
ATOM 2024 C CA . LEU A 1 268 ? 46.182 12.328 -77.130 1.00 96.06 268 LEU A CA 1
ATOM 2025 C C . LEU A 1 268 ? 47.605 12.527 -77.668 1.00 96.06 268 LEU A C 1
ATOM 2027 O O . LEU A 1 268 ? 47.788 12.700 -78.873 1.00 96.06 268 LEU A O 1
ATOM 2031 N N . ASN A 1 269 ? 48.616 12.459 -76.798 1.00 95.25 269 ASN A N 1
ATOM 2032 C CA . ASN A 1 269 ? 50.016 12.548 -77.211 1.00 95.25 269 ASN A CA 1
ATOM 2033 C C . ASN A 1 269 ? 50.403 11.388 -78.137 1.00 95.25 269 ASN A C 1
ATOM 2035 O O . ASN A 1 269 ? 51.015 11.620 -79.179 1.00 95.25 269 ASN A O 1
ATOM 2039 N N . TYR A 1 270 ? 50.014 10.153 -77.799 1.00 94.12 270 TYR A N 1
ATOM 2040 C CA . TYR A 1 270 ? 50.248 8.996 -78.667 1.00 94.12 270 TYR A CA 1
ATOM 2041 C C . TYR A 1 270 ? 49.541 9.138 -80.018 1.00 94.12 270 TYR A C 1
ATOM 2043 O O . TYR A 1 270 ? 50.163 8.873 -81.045 1.00 94.12 270 TYR A O 1
ATOM 2051 N N . GLN A 1 271 ? 48.292 9.613 -80.039 1.00 94.06 271 GLN A N 1
ATOM 2052 C CA . GLN A 1 271 ? 47.561 9.851 -81.285 1.00 94.06 271 GLN A CA 1
ATOM 2053 C C . GLN A 1 271 ? 48.279 10.875 -82.176 1.00 94.06 271 GLN A C 1
ATOM 2055 O O . GLN A 1 271 ? 48.505 10.613 -83.351 1.00 94.06 271 GLN A O 1
ATOM 2060 N N . SER A 1 272 ? 48.734 11.994 -81.603 1.00 92.94 272 SER A N 1
ATOM 2061 C CA . SER A 1 272 ? 49.490 13.024 -82.331 1.00 92.94 272 SER A CA 1
ATOM 2062 C C . SER A 1 272 ? 50.795 12.490 -82.941 1.00 92.94 272 SER A C 1
ATOM 2064 O O . SER A 1 272 ? 51.148 12.828 -84.076 1.00 92.94 272 SER A O 1
ATOM 2066 N N . ILE A 1 273 ? 51.505 11.610 -82.223 1.00 91.62 273 ILE A N 1
ATOM 2067 C CA . ILE A 1 273 ? 52.710 10.940 -82.735 1.00 91.62 273 ILE A CA 1
ATOM 2068 C C . ILE A 1 273 ? 52.362 10.033 -83.923 1.00 91.62 273 ILE A C 1
ATOM 2070 O O . ILE A 1 273 ? 53.065 10.064 -84.936 1.00 91.62 273 ILE A O 1
ATOM 2074 N N . ILE A 1 274 ? 51.286 9.247 -83.815 1.00 90.69 274 ILE A N 1
ATOM 2075 C CA . ILE A 1 274 ? 50.813 8.360 -84.888 1.00 90.69 274 ILE A CA 1
ATOM 2076 C C . ILE A 1 274 ? 50.426 9.176 -86.128 1.00 90.69 274 ILE A C 1
ATOM 2078 O O . ILE A 1 274 ? 50.904 8.878 -87.223 1.00 90.69 274 ILE A O 1
ATOM 2082 N N . ASP A 1 275 ? 49.632 10.234 -85.959 1.00 90.25 275 ASP A N 1
ATOM 2083 C CA . ASP A 1 275 ? 49.182 11.100 -87.054 1.00 90.25 275 ASP A CA 1
ATOM 2084 C C . ASP A 1 275 ? 50.371 11.787 -87.746 1.00 90.25 275 ASP A C 1
ATOM 2086 O O . ASP A 1 275 ? 50.459 11.823 -88.976 1.00 90.25 275 ASP A O 1
ATOM 2090 N N . SER A 1 276 ? 51.346 12.262 -86.964 1.00 86.25 276 SER A N 1
ATOM 2091 C CA . SER A 1 276 ? 52.586 12.848 -87.489 1.00 86.25 276 SER A CA 1
ATOM 2092 C C . SER A 1 276 ? 53.409 11.831 -88.288 1.00 86.25 276 SER A C 1
ATOM 2094 O O . SER A 1 276 ? 53.928 12.154 -89.359 1.00 86.25 276 SER A O 1
ATOM 2096 N N . ALA A 1 277 ? 53.519 10.588 -87.810 1.00 83.56 277 ALA A N 1
ATOM 2097 C CA . ALA A 1 277 ? 54.216 9.516 -88.523 1.00 83.56 277 ALA A CA 1
ATOM 2098 C C . ALA A 1 277 ? 53.503 9.133 -89.835 1.00 83.56 277 ALA A C 1
ATOM 2100 O O . ALA A 1 277 ? 54.158 8.931 -90.867 1.00 83.56 277 ALA A O 1
ATOM 2101 N N . ALA A 1 278 ? 52.167 9.088 -89.822 1.00 82.75 278 ALA A N 1
ATOM 2102 C CA . ALA A 1 278 ? 51.358 8.877 -91.018 1.00 82.75 278 ALA A CA 1
ATOM 2103 C C . ALA A 1 278 ? 51.574 10.004 -92.045 1.00 82.75 278 ALA A C 1
ATOM 2105 O O . ALA A 1 278 ? 51.795 9.724 -93.225 1.00 82.75 278 ALA A O 1
ATOM 2106 N N . ALA A 1 279 ? 51.619 11.266 -91.603 1.00 81.31 279 ALA A N 1
ATOM 2107 C CA . ALA A 1 279 ? 51.879 12.420 -92.465 1.00 81.31 279 ALA A CA 1
ATOM 2108 C C . ALA A 1 279 ? 53.283 12.397 -93.100 1.00 81.31 279 ALA A C 1
ATOM 2110 O O . ALA A 1 279 ? 53.422 12.635 -94.301 1.00 81.31 279 ALA A O 1
ATOM 2111 N N . VAL A 1 280 ? 54.326 12.057 -92.330 1.00 79.62 280 VAL A N 1
ATOM 2112 C CA . VAL A 1 280 ? 55.703 11.880 -92.842 1.00 79.62 280 VAL A CA 1
ATOM 2113 C C . VAL A 1 280 ? 55.747 10.823 -93.949 1.00 79.62 280 VAL A C 1
ATOM 2115 O O . VAL A 1 280 ? 56.395 11.029 -94.979 1.00 79.62 280 VAL A O 1
ATOM 2118 N N . THR A 1 281 ? 55.017 9.721 -93.758 1.00 78.00 281 THR A N 1
ATOM 2119 C CA . THR A 1 281 ? 54.909 8.634 -94.740 1.00 78.00 281 THR A CA 1
ATOM 2120 C C . THR A 1 281 ? 54.180 9.095 -96.005 1.00 78.00 281 THR A C 1
ATOM 2122 O O . THR A 1 281 ? 54.678 8.871 -97.107 1.00 78.00 281 THR A O 1
ATOM 2125 N N . ALA A 1 282 ? 53.051 9.799 -95.866 1.00 77.06 282 ALA A N 1
ATOM 2126 C CA . ALA A 1 282 ? 52.265 10.313 -96.990 1.00 77.06 282 ALA A CA 1
ATOM 2127 C C . ALA A 1 282 ? 53.029 11.345 -97.844 1.00 77.06 282 ALA A C 1
ATOM 2129 O O . ALA A 1 282 ? 52.903 11.355 -99.067 1.00 77.06 282 ALA A O 1
ATOM 2130 N N . LEU A 1 283 ? 53.860 12.184 -97.216 1.00 79.50 283 LEU A N 1
ATOM 2131 C CA . LEU A 1 283 ? 54.693 13.183 -97.897 1.00 79.50 283 LEU A CA 1
ATOM 2132 C C . LEU A 1 283 ? 56.002 12.607 -98.474 1.00 79.50 283 LEU A C 1
ATOM 2134 O O . LEU A 1 283 ? 56.775 13.346 -99.090 1.00 79.50 283 LEU A O 1
ATOM 2138 N N . GLY A 1 284 ? 56.279 11.310 -98.281 1.00 74.31 284 GLY A N 1
ATOM 2139 C CA . GLY A 1 284 ? 57.500 10.660 -98.771 1.00 74.31 284 GLY A CA 1
ATOM 2140 C C . GLY A 1 284 ? 58.784 11.225 -98.152 1.00 74.31 284 GLY A C 1
ATOM 2141 O O . GLY A 1 284 ? 59.830 11.262 -98.804 1.00 74.31 284 GLY A O 1
ATOM 2142 N N . LEU A 1 285 ? 58.709 11.718 -96.913 1.00 70.88 285 LEU A N 1
ATOM 2143 C CA . LEU A 1 285 ? 59.844 12.296 -96.199 1.00 70.88 285 LEU A CA 1
ATOM 2144 C C . LEU A 1 285 ? 60.631 11.178 -95.498 1.00 70.88 285 LEU A C 1
ATOM 2146 O O . LEU A 1 285 ? 60.061 10.380 -94.756 1.00 70.88 285 LEU A O 1
ATOM 2150 N N . LYS A 1 286 ? 61.956 11.122 -95.688 1.00 73.25 286 LYS A N 1
ATOM 2151 C CA . LYS A 1 286 ? 62.843 10.216 -94.930 1.00 73.25 286 LYS A CA 1
ATOM 2152 C C . LYS A 1 286 ? 63.886 11.006 -94.154 1.00 73.25 286 LYS A C 1
ATOM 2154 O O . LYS A 1 286 ? 64.403 12.023 -94.617 1.00 73.25 286 LYS A O 1
ATOM 2159 N N . LYS A 1 287 ? 64.219 10.502 -92.966 1.00 65.12 287 LYS A N 1
ATOM 2160 C CA . LYS A 1 287 ? 65.309 11.029 -92.145 1.00 65.12 287 LYS A CA 1
ATOM 2161 C C . LYS A 1 287 ? 66.628 10.438 -92.646 1.00 65.12 287 LYS A C 1
ATOM 2163 O O . LYS A 1 287 ? 66.827 9.230 -92.557 1.00 65.12 287 LYS A O 1
ATOM 2168 N N . VAL A 1 288 ? 67.515 11.280 -93.170 1.00 66.06 288 VAL A N 1
ATOM 2169 C CA . VAL A 1 288 ? 68.862 10.900 -93.628 1.00 66.06 288 VAL A CA 1
ATOM 2170 C C . VAL A 1 288 ? 69.870 11.731 -92.838 1.00 66.06 288 VAL A C 1
ATOM 2172 O O . VAL A 1 288 ? 69.793 12.957 -92.845 1.00 66.06 288 VAL A O 1
ATOM 2175 N N . ASN A 1 289 ? 70.779 11.080 -92.103 1.00 61.22 289 ASN A N 1
ATOM 2176 C CA . ASN A 1 289 ? 71.794 11.732 -91.256 1.00 61.22 289 ASN A CA 1
ATOM 2177 C C . ASN A 1 289 ? 71.239 12.860 -90.363 1.00 61.22 289 ASN A C 1
ATOM 2179 O O . ASN A 1 289 ? 71.787 13.958 -90.291 1.00 61.22 289 ASN A O 1
ATOM 2183 N N . GLY A 1 290 ? 70.103 12.607 -89.709 1.00 71.50 290 GLY A N 1
ATOM 2184 C CA . GLY A 1 290 ? 69.486 13.556 -88.778 1.00 71.50 290 GLY A CA 1
ATOM 2185 C C . GLY A 1 290 ? 68.664 14.679 -89.420 1.00 71.50 290 GLY A C 1
ATOM 2186 O O . GLY A 1 290 ? 67.949 15.361 -88.691 1.00 71.50 290 GLY A O 1
ATOM 2187 N N . LYS A 1 291 ? 68.686 14.838 -90.751 1.00 71.00 291 LYS A N 1
ATOM 2188 C CA . LYS A 1 291 ? 67.908 15.852 -91.485 1.00 71.00 291 LYS A CA 1
ATOM 2189 C C . LYS A 1 291 ? 66.701 15.223 -92.193 1.00 71.00 291 LYS A C 1
ATOM 2191 O O . LYS A 1 291 ? 66.775 14.088 -92.665 1.00 71.00 291 LYS A O 1
ATOM 2196 N N . ILE A 1 292 ? 65.581 15.949 -92.239 1.00 74.06 292 ILE A N 1
ATOM 2197 C CA . ILE A 1 292 ? 64.369 15.546 -92.972 1.00 74.06 292 ILE A CA 1
ATOM 2198 C C . ILE A 1 292 ? 64.548 15.956 -94.437 1.00 74.06 292 ILE A C 1
ATOM 2200 O O . ILE A 1 292 ? 64.702 17.142 -94.720 1.00 74.06 292 ILE A O 1
ATOM 2204 N N . CYS A 1 293 ? 64.529 14.987 -95.356 1.00 69.44 293 CYS A N 1
ATOM 2205 C CA . CYS A 1 293 ? 64.658 15.232 -96.794 1.00 69.44 293 CYS A CA 1
ATOM 2206 C C . CYS A 1 293 ? 63.413 14.749 -97.550 1.00 69.44 293 CYS A C 1
ATOM 2208 O O . CYS A 1 293 ? 62.887 13.669 -97.267 1.00 69.44 293 CYS A O 1
ATOM 2210 N N . GLN A 1 294 ? 62.974 15.533 -98.539 1.00 74.19 294 GLN A N 1
ATOM 2211 C CA . GLN A 1 294 ? 61.870 15.181 -99.432 1.00 74.19 294 GLN A CA 1
ATOM 2212 C C . GLN A 1 294 ? 62.372 14.346 -100.608 1.00 74.19 294 GLN A C 1
ATOM 2214 O O . GLN A 1 294 ? 63.321 14.732 -101.295 1.00 74.19 294 GLN A O 1
ATOM 2219 N N . MET A 1 295 ? 61.735 13.200 -100.854 1.00 65.81 295 MET A N 1
ATOM 2220 C CA . MET A 1 295 ? 62.042 12.390 -102.027 1.00 65.81 295 MET A CA 1
ATOM 2221 C C . MET A 1 295 ? 61.537 13.099 -103.285 1.00 65.81 295 MET A C 1
ATOM 2223 O O . MET A 1 295 ? 60.338 13.174 -103.545 1.00 65.81 295 MET A O 1
ATOM 2227 N N . ARG A 1 296 ? 62.463 13.630 -104.088 1.00 61.41 296 ARG A N 1
ATOM 2228 C CA . ARG A 1 296 ? 62.150 14.103 -105.437 1.00 61.41 296 ARG A CA 1
ATOM 2229 C C . ARG A 1 296 ? 61.870 12.864 -106.292 1.00 61.41 296 ARG A C 1
ATOM 2231 O O . ARG A 1 296 ? 62.765 12.039 -106.459 1.00 61.41 296 ARG A O 1
ATOM 2238 N N . LYS A 1 297 ? 60.644 12.711 -106.810 1.00 61.81 297 LYS A N 1
ATOM 2239 C CA . LYS A 1 297 ? 60.351 11.707 -107.845 1.00 61.81 297 LYS A CA 1
ATOM 2240 C C . LYS A 1 297 ? 61.244 12.020 -109.045 1.00 61.81 297 LYS A C 1
ATOM 2242 O O . LYS A 1 297 ? 61.035 13.024 -109.719 1.00 61.81 297 LYS A O 1
ATOM 2247 N N . VAL A 1 298 ? 62.267 11.201 -109.263 1.00 54.38 298 VAL A N 1
ATOM 2248 C CA . VAL A 1 298 ? 63.015 11.203 -110.519 1.00 54.38 298 VAL A CA 1
ATOM 2249 C C . VAL A 1 298 ? 62.076 10.557 -111.533 1.00 54.38 298 VAL A C 1
ATOM 2251 O O . VAL A 1 298 ? 61.660 9.416 -111.334 1.00 54.38 298 VAL A O 1
ATOM 2254 N N . GLY A 1 299 ? 61.623 11.343 -112.511 1.00 50.62 299 GLY A N 1
ATOM 2255 C CA . GLY A 1 299 ? 60.749 10.864 -113.579 1.00 50.62 299 GLY A CA 1
ATOM 2256 C C . GLY A 1 299 ? 61.414 9.726 -114.348 1.00 50.62 299 GLY A C 1
ATOM 2257 O O . GLY A 1 299 ? 62.635 9.735 -114.512 1.00 50.62 299 GLY A O 1
ATOM 2258 N N . A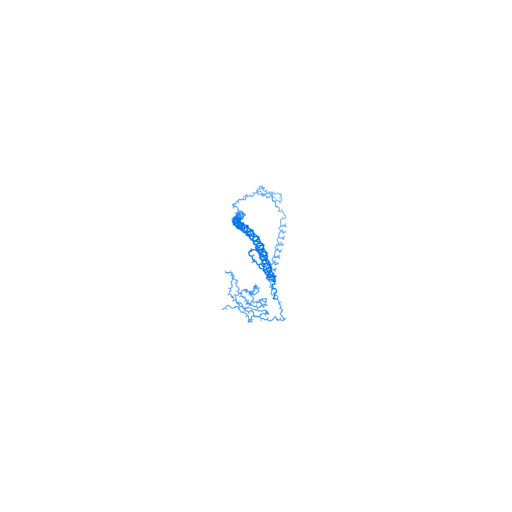LA A 1 300 ? 60.596 8.751 -114.746 1.00 43.50 300 ALA A N 1
ATOM 2259 C CA . ALA A 1 300 ? 60.951 7.771 -115.766 1.00 43.50 300 ALA A CA 1
ATOM 2260 C C . ALA A 1 300 ? 61.156 8.460 -117.121 1.00 43.50 300 ALA A C 1
ATOM 2262 O O . ALA A 1 300 ? 60.456 9.474 -117.361 1.00 43.50 300 ALA A O 1
#

Organism: Collinsella aerofaciens (strain ATCC 25986 / DSM 3979 / JCM 10188 / KCTC 3647 / NCTC 11838 / VPI 1003) (NCBI:txid411903)

Nearest PDB structures (foldseek):
  8a1f-assembly1_A  TM=7.008E-01  e=1.351E-02  Homo sapiens
  8a1f-assembly1_B  TM=6.173E-01  e=1.351E-02  Homo sapiens
  2yn3-assembly1_C  TM=5.785E-01  e=9.675E-02  Salmonella enterica subsp. enterica serovar Typhimurium str. LT2
  2yn5-assembly1_B  TM=5.867E-01  e=1.086E-01  Salmonella enterica subsp. enterica serovar Typhimurium str. LT2
  3s98-assembly1_A  TM=6.544E-01  e=6.930E-01  Homo sapiens

Mean predicted aligned error: 20.83 Å

Radius of gyration: 65.99 Å; Cα contacts (8 Å, |Δi|>4): 291; chains: 1; bounding box: 135×68×189 Å

pLDDT: mean 81.22, std 14.1, range [38.78, 98.69]

Secondary structure (DSSP, 8-state):
----EETTSS-BTT--S-EEE-SS-SEEEEEETTTTEEEEEE-BTTEEEPPGGGGSS-EEEEEEEEE--TTT--EEEEEEEEEEB-----TT--PPPP----HHHHHHHHHHHHHHHHHHHHHHHHHHHHHTSS-EEEEEEET--S-EEEETTEEEEEE--PPPP-GGGS-HHHHHHHHHHHHHHHHHHHHHHHHHHHHHHHHHHHHHHHHHHHHHHHHHHHHHHHHHHHHHHHHHHHHHHHHHHHHHHHHHHHHHHHHHHHHHHHHHHHHHHHHHHHHHHHTTEEEETTEEEE------